Protein 5UHJ (pdb70)

Nearest PDB structures (foldseek):
  5uhj-assembly2_B-3  TM=1.009E+00  e=1.362E-25  Streptomyces sp. CB03234
  5uhj-assembly1_A-2  TM=1.004E+00  e=4.861E-25  Streptomyces sp. CB03234
  5umq-assembly1_A  TM=9.939E-01  e=1.169E-23  Streptomyces sp. CB03234
  3itw-assembly1_A-2  TM=7.958E-01  e=1.713E-08  Micromonospora sp. ML1
  2p7m-assembly4_A  TM=6.954E-01  e=2.295E-06  Listeria monocytogenes EGD-e

Sequence (239 aa):
AISHIGTIDVFVNDQDKAIDFYVNTLGFELREDQAFGPRWVEVAPAGSQTRIVLCTKHFPVYEEGKIGRFTDIQLVTEDIKATHEELVRRGVNFTRAPEQPANASFQDPDGNEFLLLQPSAISHIGTIDVFVNDQDKAIDFYVNTLGFELREDQAFGPRWVEVAPAGSQTRIVLCTKHFPVYEEGKIGRFTDIQLVTEDIKATHEELVRRGVNFTRAPEQANASFQDPDGNEFLLLQPS

Organism: Streptomyces sp. (strain CB03234) (NCBI:txid1703937)

Secondary structure (DSSP, 8-state):
------EEEEE-S-HHHHHIIIIIIT--EEEEEE-----EEEEESTT-SSEEEEE-TTSTT--TT-BTSEEEEEEE-S-HHHHHHHHHHTTPEEEEEEE---EEEEE-TT--EEEEE---/------EEEEE-S-HHHHHIIIIIIT--EEEEEE-S---EEEEESTT-SSEEEEE-TTSTT--TT-BTSEEEEEEE-S-HHHHHHHHHHTTPEEEEEEE--EEEEE-TT--EEEEE---

B-factor: mean 30.69, std 15.97, range [7.82, 123.18]

Structure (mmCIF, N/CA/C/O backbone):
data_5UHJ
#
_entry.id   5UHJ
#
_cell.length_a   82.836
_cell.length_b   33.346
_cell.length_c   101.781
_cell.angle_alpha   90.00
_cell.angle_beta   98.49
_cell.angle_gamma   90.00
#
_symmetry.space_group_name_H-M   'C 1 2 1'
#
loop_
_entity.id
_entity.type
_entity.pdbx_description
1 polymer 'Glyoxalase/bleomycin resisance protein/dioxygenase'
2 non-polymer 'FORMIC ACID'
3 water water
#
loop_
_atom_site.group_PDB
_atom_site.id
_atom_site.type_symbol
_atom_site.label_atom_id
_atom_site.label_alt_id
_atom_site.label_comp_id
_atom_site.label_asym_id
_atom_site.label_entity_id
_atom_site.label_seq_id
_atom_site.pdbx_PDB_ins_code
_atom_site.Cartn_x
_atom_site.Cartn_y
_atom_site.Cartn_z
_atom_site.occupancy
_atom_site.B_iso_or_equiv
_atom_site.auth_seq_id
_atom_site.auth_comp_id
_atom_site.auth_asym_id
_atom_site.auth_atom_id
_atom_site.pdbx_PDB_model_num
ATOM 1 N N . ALA A 1 3 ? 9.832 -2.245 -11.229 1.00 47.18 0 ALA A N 1
ATOM 2 C CA . ALA A 1 3 ? 10.357 -3.611 -11.237 1.00 37.84 0 ALA A CA 1
ATOM 3 C C . ALA A 1 3 ? 9.477 -4.488 -12.120 1.00 32.98 0 ALA A C 1
ATOM 4 O O . ALA A 1 3 ? 8.304 -4.162 -12.353 1.00 35.09 0 ALA A O 1
ATOM 14 N N . ILE A 1 5 ? 8.230 -7.587 -11.368 1.00 16.94 2 ILE A N 1
ATOM 15 C CA . ILE A 1 5 ? 7.110 -8.104 -10.579 1.00 15.71 2 ILE A CA 1
ATOM 16 C C . ILE A 1 5 ? 6.714 -7.095 -9.503 1.00 15.39 2 ILE A C 1
ATOM 17 O O . ILE A 1 5 ? 7.552 -6.607 -8.740 1.00 16.64 2 ILE A O 1
ATOM 22 N N . SER A 1 6 ? 5.438 -6.703 -9.559 1.00 14.24 3 SER A N 1
ATOM 23 C CA . SER A 1 6 ? 4.848 -5.631 -8.765 1.00 23.90 3 SER A CA 1
ATOM 24 C C . SER A 1 6 ? 4.577 -6.091 -7.335 1.00 22.84 3 SER A C 1
ATOM 25 O O . SER A 1 6 ? 4.957 -5.429 -6.358 1.00 14.70 3 SER A O 1
ATOM 28 N N . HIS A 1 7 ? 3.917 -7.233 -7.206 1.00 13.81 4 HIS A N 1
ATOM 29 C CA . HIS A 1 7 ? 3.427 -7.673 -5.917 1.00 11.56 4 HIS A CA 1
ATOM 30 C C . HIS A 1 7 ? 2.766 -9.047 -6.092 1.00 12.49 4 HIS A C 1
ATOM 31 O O . HIS A 1 7 ? 2.482 -9.513 -7.212 1.00 10.67 4 HIS A O 1
ATOM 38 N N . ILE A 1 8 ? 2.554 -9.702 -4.946 1.00 12.48 5 ILE A N 1
ATOM 39 C CA . ILE A 1 8 ? 1.727 -10.912 -4.886 1.00 11.49 5 ILE A CA 1
ATOM 40 C C . ILE A 1 8 ? 0.262 -10.518 -5.012 1.00 10.53 5 ILE A C 1
ATOM 41 O O . ILE A 1 8 ? -0.283 -9.755 -4.189 1.00 11.25 5 ILE A O 1
ATOM 46 N N . GLY A 1 9 ? -0.371 -10.988 -6.065 1.00 11.01 6 GLY A N 1
ATOM 47 C CA . GLY A 1 9 ? -1.740 -10.587 -6.234 1.00 11.46 6 GLY A CA 1
ATOM 48 C C . GLY A 1 9 ? -2.682 -11.421 -5.387 1.00 11.00 6 GLY A C 1
ATOM 49 O O . GLY A 1 9 ? -3.539 -10.881 -4.685 1.00 13.29 6 GLY A O 1
ATOM 50 N N . THR A 1 10 ? -2.560 -12.748 -5.449 1.00 9.23 7 THR A N 1
ATOM 51 C CA . THR A 1 10 ? -3.549 -13.573 -4.777 1.00 13.63 7 THR A CA 1
ATOM 52 C C . THR A 1 10 ? -2.866 -14.821 -4.239 1.00 11.51 7 THR A C 1
ATOM 53 O O . THR A 1 10 ? -1.814 -15.244 -4.745 1.00 13.65 7 THR A O 1
ATOM 57 N N . ILE A 1 11 ? -3.514 -15.441 -3.230 1.00 7.82 8 ILE A N 1
ATOM 58 C CA . ILE A 1 11 ? -3.130 -16.788 -2.783 1.00 8.13 8 ILE A CA 1
ATOM 59 C C . ILE A 1 11 ? -4.414 -17.601 -2.684 1.00 9.36 8 ILE A C 1
ATOM 60 O O . ILE A 1 11 ? -5.409 -17.072 -2.206 1.00 10.96 8 ILE A O 1
ATOM 65 N N . ASP A 1 12 ? -4.404 -18.868 -3.155 1.00 9.00 9 ASP A N 1
ATOM 66 C CA . ASP A 1 12 ? -5.596 -19.695 -3.081 1.00 9.73 9 ASP A CA 1
ATOM 67 C C . ASP A 1 12 ? -5.811 -20.285 -1.685 1.00 12.40 9 ASP A C 1
ATOM 68 O O . ASP A 1 12 ? -4.881 -20.780 -1.038 1.00 10.16 9 ASP A O 1
ATOM 73 N N . VAL A 1 13 ? -7.075 -20.329 -1.268 1.00 9.70 10 VAL A N 1
ATOM 74 C CA . VAL A 1 13 ? -7.483 -21.131 -0.116 1.00 9.91 10 VAL A CA 1
ATOM 75 C C . VAL A 1 13 ? -8.676 -21.960 -0.585 1.00 11.81 10 VAL A C 1
ATOM 76 O O . VAL A 1 13 ? -9.586 -21.434 -1.234 1.00 13.57 10 VAL A O 1
ATOM 80 N N . PHE A 1 14 ? -8.660 -23.257 -0.285 1.00 11.82 11 PHE A N 1
ATOM 81 C CA . PHE A 1 14 ? -9.665 -24.171 -0.816 1.00 13.31 11 PHE A CA 1
ATOM 82 C C . PHE A 1 14 ? -10.731 -24.469 0.228 1.00 14.69 11 PHE A C 1
ATOM 83 O O . PHE A 1 14 ? -10.404 -24.797 1.363 1.00 14.65 11 PHE A O 1
ATOM 91 N N . VAL A 1 15 ? -12.000 -24.382 -0.169 1.00 14.89 12 VAL A N 1
ATOM 92 C CA . VAL A 1 15 ? -13.097 -24.498 0.794 1.00 15.54 12 VAL A CA 1
ATOM 93 C C . VAL A 1 15 ? -14.128 -25.477 0.262 1.00 17.42 12 VAL A C 1
ATOM 94 O O . VAL A 1 15 ? -14.202 -25.756 -0.936 1.00 18.71 12 VAL A O 1
ATOM 98 N N . ASN A 1 16 ? -14.988 -25.939 1.174 1.00 18.32 13 ASN A N 1
ATOM 99 C CA . ASN A 1 16 ? -16.001 -26.890 0.745 1.00 20.31 13 ASN A CA 1
ATOM 100 C C . ASN A 1 16 ? -17.171 -26.190 0.074 1.00 24.34 13 ASN A C 1
ATOM 101 O O . ASN A 1 16 ? -17.839 -26.798 -0.769 1.00 24.91 13 ASN A O 1
ATOM 106 N N . ASP A 1 17 ? -17.456 -24.938 0.439 1.00 20.45 14 ASP A N 1
ATOM 107 C CA . ASP A 1 17 ? -18.579 -24.229 -0.174 1.00 21.54 14 ASP A CA 1
ATOM 108 C C . ASP A 1 17 ? -18.312 -22.736 -0.158 1.00 20.27 14 ASP A C 1
ATOM 109 O O . ASP A 1 17 ? -18.083 -22.186 0.921 1.00 20.00 14 ASP A O 1
ATOM 114 N N . GLN A 1 18 ? -18.429 -22.061 -1.310 1.00 20.55 15 GLN A N 1
ATOM 115 C CA . GLN A 1 18 ? -18.003 -20.650 -1.366 1.00 22.92 15 GLN A CA 1
ATOM 116 C C . GLN A 1 18 ? -18.974 -19.732 -0.618 1.00 23.68 15 GLN A C 1
ATOM 117 O O . GLN A 1 18 ? -18.533 -18.791 0.049 1.00 19.19 15 GLN A O 1
ATOM 123 N N . ASP A 1 19 ? -20.287 -19.986 -0.670 1.00 23.26 16 ASP A N 1
ATOM 124 C CA . ASP A 1 19 ? -21.178 -19.136 0.117 1.00 22.60 16 ASP A CA 1
ATOM 125 C C . ASP A 1 19 ? -20.856 -19.229 1.608 1.00 21.48 16 ASP A C 1
ATOM 126 O O . ASP A 1 19 ? -20.759 -18.199 2.297 1.00 20.83 16 ASP A O 1
ATOM 131 N N . LYS A 1 20 ? -20.736 -20.455 2.137 1.00 21.60 17 LYS A N 1
ATOM 132 C CA . LYS A 1 20 ? -20.395 -20.603 3.557 1.00 20.84 17 LYS A CA 1
ATOM 133 C C . LYS A 1 20 ? -19.080 -19.920 3.867 1.00 20.86 17 LYS A C 1
ATOM 134 O O . LYS A 1 20 ? -18.942 -19.256 4.903 1.00 18.12 17 LYS A O 1
ATOM 140 N N . ALA A 1 21 ? -18.109 -20.070 2.972 1.00 17.71 18 ALA A N 1
ATOM 141 C CA . ALA A 1 21 ? -16.798 -19.465 3.220 1.00 15.83 18 ALA A CA 1
ATOM 142 C C . ALA A 1 21 ? -16.867 -17.944 3.166 1.00 15.42 18 ALA A C 1
ATOM 143 O O . ALA A 1 21 ? -16.245 -17.251 3.994 1.00 14.35 18 ALA A O 1
ATOM 145 N N . ILE A 1 22 ? -17.600 -17.391 2.192 1.00 16.43 19 ILE A N 1
ATOM 146 C CA . ILE A 1 22 ? -17.756 -15.938 2.161 1.00 17.04 19 ILE A CA 1
ATOM 147 C C . ILE A 1 22 ? -18.301 -15.435 3.495 1.00 16.67 19 ILE A C 1
ATOM 148 O O . ILE A 1 22 ? -17.820 -14.445 4.055 1.00 16.34 19 ILE A O 1
ATOM 153 N N . ASP A 1 23 ? -19.322 -16.118 4.023 1.00 18.00 20 ASP A N 1
ATOM 154 C CA . ASP A 1 23 ? -19.921 -15.699 5.289 1.00 18.58 20 ASP A CA 1
ATOM 155 C C . ASP A 1 23 ? -18.865 -15.702 6.393 1.00 20.13 20 ASP A C 1
ATOM 156 O O . ASP A 1 23 ? -18.804 -14.781 7.218 1.00 20.80 20 ASP A O 1
ATOM 161 N N . PHE A 1 24 ? -18.035 -16.736 6.433 1.00 16.12 21 PHE A N 1
ATOM 162 C CA . PHE A 1 24 ? -16.996 -16.777 7.469 1.00 16.22 21 PHE A CA 1
ATOM 163 C C . PHE A 1 24 ? -15.960 -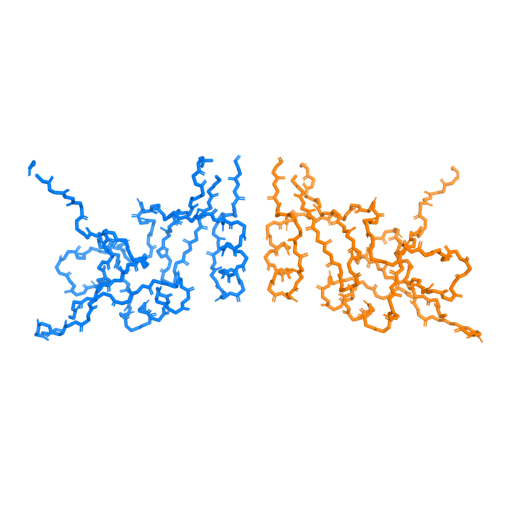15.665 7.275 1.00 17.93 21 PHE A C 1
ATOM 164 O O . PHE A 1 24 ? -15.650 -14.915 8.214 1.00 14.43 21 PHE A O 1
ATOM 172 N N . TYR A 1 25 ? -15.362 -15.581 6.082 1.00 14.41 22 TYR A N 1
ATOM 173 C CA . TYR A 1 25 ? -14.261 -14.631 5.921 1.00 14.15 22 TYR A CA 1
ATOM 174 C C . TYR A 1 25 ? -14.749 -13.185 6.026 1.00 15.51 22 TYR A C 1
ATOM 175 O O . TYR A 1 25 ? -14.051 -12.325 6.578 1.00 14.86 22 TYR A O 1
ATOM 184 N N . VAL A 1 26 ? -15.919 -12.881 5.474 1.00 13.35 23 VAL A N 1
ATOM 185 C CA . VAL A 1 26 ? -16.398 -11.497 5.523 1.00 15.21 23 VAL A CA 1
ATOM 186 C C . VAL A 1 26 ? -17.005 -11.203 6.874 1.00 18.05 23 VAL A C 1
ATOM 187 O O . VAL A 1 26 ? -16.635 -10.225 7.541 1.00 16.64 23 VAL A O 1
ATOM 191 N N . ASN A 1 27 ? -17.963 -12.051 7.302 1.00 15.80 24 ASN A N 1
ATOM 192 C CA . ASN A 1 27 ? -18.799 -11.666 8.430 1.00 20.02 24 ASN A CA 1
ATOM 193 C C . ASN A 1 27 ? -18.231 -12.113 9.773 1.00 24.45 24 ASN A C 1
ATOM 194 O O . ASN A 1 27 ? -18.558 -11.493 10.780 1.00 30.63 24 ASN A O 1
ATOM 199 N N . THR A 1 28 ? -17.409 -13.170 9.813 1.00 17.81 25 THR A N 1
ATOM 200 C CA . THR A 1 28 ? -16.745 -13.568 11.048 1.00 18.77 25 THR A CA 1
ATOM 201 C C . THR A 1 28 ? -15.350 -12.951 11.148 1.00 20.66 25 THR A C 1
ATOM 202 O O . THR A 1 28 ? -15.042 -12.318 12.159 1.00 19.30 25 THR A O 1
ATOM 206 N N . LEU A 1 29 ? -14.519 -13.048 10.100 1.00 15.03 26 LEU A N 1
ATOM 207 C CA . LEU A 1 29 ? -13.167 -12.447 10.200 1.00 14.62 26 LEU A CA 1
ATOM 208 C C . LEU A 1 29 ? -13.118 -10.958 9.828 1.00 15.42 26 LEU A C 1
ATOM 209 O O . LEU A 1 29 ? -12.052 -10.333 9.973 1.00 16.59 26 LEU A O 1
ATOM 214 N N . GLY A 1 30 ? -14.178 -10.403 9.237 1.00 15.98 27 GLY A N 1
ATOM 215 C CA . GLY A 1 30 ? -14.181 -8.990 8.927 1.00 17.56 27 GLY A CA 1
ATOM 216 C C . GLY A 1 30 ? -13.459 -8.611 7.662 1.00 16.15 27 GLY A C 1
ATOM 217 O O . GLY A 1 30 ? -13.171 -7.427 7.458 1.00 17.68 27 GLY A O 1
ATOM 218 N N . PHE A 1 31 ? -13.200 -9.569 6.791 1.00 14.74 28 PHE A N 1
ATOM 219 C CA . PHE A 1 31 ? -12.593 -9.284 5.490 1.00 13.21 28 PHE A CA 1
ATOM 220 C C . PHE A 1 31 ? -13.611 -8.591 4.596 1.00 17.09 28 PHE A C 1
ATOM 221 O O . PHE A 1 31 ? -14.815 -8.583 4.883 1.00 17.65 28 PHE A O 1
ATOM 229 N N . GLU A 1 32 ? -13.125 -8.001 3.506 1.00 20.00 29 GLU A N 1
ATOM 230 C CA . GLU A 1 32 ? -14.008 -7.466 2.474 1.00 18.20 29 GLU A CA 1
ATOM 231 C C . GLU A 1 32 ? -14.236 -8.500 1.393 1.00 16.32 29 GLU A C 1
ATOM 232 O O . GLU A 1 32 ? -13.336 -9.232 1.039 1.00 14.98 29 GLU A O 1
ATOM 238 N N . LEU A 1 33 ? -15.413 -8.459 0.766 1.00 18.11 30 LEU A N 1
ATOM 239 C CA . LEU A 1 33 ? -15.627 -9.222 -0.453 1.00 15.78 30 LEU A CA 1
ATOM 240 C C . LEU A 1 33 ? -15.079 -8.408 -1.624 1.00 19.27 30 LEU A C 1
ATOM 241 O O . LEU A 1 33 ? -15.645 -7.371 -1.982 1.00 21.49 30 LEU A O 1
ATOM 246 N N . ARG A 1 34 ? -13.980 -8.863 -2.214 1.00 16.70 31 ARG A N 1
ATOM 247 C CA . ARG A 1 34 ? -13.391 -8.159 -3.347 1.00 17.52 31 ARG A CA 1
ATOM 248 C C . ARG A 1 34 ? -14.042 -8.568 -4.658 1.00 19.20 31 ARG A C 1
ATOM 249 O O . ARG A 1 34 ? -14.275 -7.714 -5.535 1.00 21.43 31 ARG A O 1
ATOM 257 N N . GLU A 1 35 ? -14.321 -9.857 -4.839 1.00 18.79 32 GLU A N 1
ATOM 258 C CA . GLU A 1 35 ? -14.890 -10.271 -6.117 1.00 22.21 32 GLU A CA 1
ATOM 259 C C . GLU A 1 35 ? -15.847 -11.420 -5.878 1.00 22.69 32 GLU A C 1
ATOM 260 O O . GLU A 1 35 ? -15.635 -12.256 -4.998 1.00 19.62 32 GLU A O 1
ATOM 266 N N . ASP A 1 36 ? -16.903 -11.455 -6.686 1.00 25.84 33 ASP A N 1
ATOM 267 C CA . ASP A 1 36 ? -17.769 -12.632 -6.736 1.00 27.92 33 ASP A CA 1
ATOM 268 C C . ASP A 1 36 ? -18.422 -12.599 -8.114 1.00 32.33 33 ASP A C 1
ATOM 269 O O . ASP A 1 36 ? -19.458 -11.965 -8.294 1.00 31.98 33 ASP A O 1
ATOM 274 N N . GLN A 1 37 ? -17.806 -13.270 -9.075 1.00 33.61 34 GLN A N 1
ATOM 275 C CA . GLN A 1 37 ? -18.261 -13.149 -10.455 1.00 41.53 34 GLN A CA 1
ATOM 276 C C . GLN A 1 37 ? -18.351 -14.539 -11.056 1.00 47.14 34 GLN A C 1
ATOM 277 O O . GLN A 1 37 ? -17.432 -15.343 -10.894 1.00 36.96 34 GLN A O 1
ATOM 279 N N . ALA A 1 38 ? -19.468 -14.825 -11.727 1.00 50.70 35 ALA A N 1
ATOM 280 C CA . ALA A 1 38 ? -19.697 -16.106 -12.389 1.00 62.66 35 ALA A CA 1
ATOM 281 C C . ALA A 1 38 ? -19.073 -16.053 -13.779 1.00 73.58 35 ALA A C 1
ATOM 282 O O . ALA A 1 38 ? -19.555 -15.323 -14.652 1.00 73.72 35 ALA A O 1
ATOM 284 N N . PHE A 1 39 ? -18.010 -16.828 -13.984 1.00 79.02 36 PHE A N 1
ATOM 285 C CA . PHE A 1 39 ? -17.321 -16.909 -15.268 1.00 86.97 36 PHE A CA 1
ATOM 286 C C . PHE A 1 39 ? -17.596 -18.268 -15.912 1.00 90.22 36 PHE A C 1
ATOM 287 O O . PHE A 1 39 ? -16.697 -19.094 -16.091 1.00 94.64 36 PHE A O 1
ATOM 289 N N . GLY A 1 40 ? -18.863 -18.490 -16.273 1.00 87.70 37 GLY A N 1
ATOM 290 C CA . GLY A 1 40 ? -19.302 -19.759 -16.806 1.00 88.24 37 GLY A CA 1
ATOM 291 C C . GLY A 1 40 ? -19.806 -20.715 -15.737 1.00 83.96 37 GLY A C 1
ATOM 292 O O . GLY A 1 40 ? -20.627 -20.359 -14.881 1.00 79.18 37 GLY A O 1
ATOM 293 N N . PRO A 1 41 ? -19.327 -21.966 -15.779 1.00 85.32 38 PRO A N 1
ATOM 294 C CA . PRO A 1 41 ? -19.711 -22.946 -14.748 1.00 82.51 38 PRO A CA 1
ATOM 295 C C . PRO A 1 41 ? -19.105 -22.659 -13.391 1.00 81.22 38 PRO A C 1
ATOM 296 O O . PRO A 1 41 ? -19.538 -23.247 -12.390 1.00 79.05 38 PRO A O 1
ATOM 306 N N . ARG A 1 43 ? -17.111 -19.931 -10.388 1.00 49.35 40 ARG A N 1
ATOM 307 C CA . ARG A 1 43 ? -17.384 -18.703 -9.671 1.00 42.46 40 ARG A CA 1
ATOM 308 C C . ARG A 1 43 ? -16.066 -18.215 -9.113 1.00 38.91 40 ARG A C 1
ATOM 309 O O . ARG A 1 43 ? -15.386 -18.960 -8.393 1.00 32.71 40 ARG A O 1
ATOM 317 N N . TRP A 1 44 ? -15.675 -17.003 -9.484 1.00 23.16 41 TRP A N 1
ATOM 318 C CA . TRP A 1 44 ? -14.414 -16.457 -9.002 1.00 26.50 41 TRP A CA 1
ATOM 319 C C . TRP A 1 44 ? -14.740 -15.609 -7.783 1.00 25.43 41 TRP A C 1
ATOM 320 O O . TRP A 1 44 ? -15.587 -14.685 -7.874 1.00 22.41 41 TRP A O 1
ATOM 331 N N . VAL A 1 45 ? -14.152 -15.975 -6.630 1.00 19.89 42 VAL A N 1
ATOM 332 C CA . VAL A 1 45 ? -14.499 -15.370 -5.350 1.00 16.42 42 VAL A CA 1
ATOM 333 C C . VAL A 1 45 ? -13.198 -14.941 -4.700 1.00 14.95 42 VAL A C 1
ATOM 334 O O . VAL A 1 45 ? -12.295 -15.767 -4.540 1.00 15.82 42 VAL A O 1
ATOM 338 N N . GLU A 1 46 ? -13.093 -13.647 -4.354 1.00 14.65 43 GLU A N 1
ATOM 339 C CA . GLU A 1 46 ? -11.910 -13.118 -3.672 1.00 18.66 43 GLU A CA 1
ATOM 340 C C . GLU A 1 46 ? -12.352 -12.391 -2.413 1.00 15.13 43 GLU A C 1
ATOM 341 O O . GLU A 1 46 ? -13.283 -11.578 -2.466 1.00 18.13 43 GLU A O 1
ATOM 347 N N . VAL A 1 47 ? -11.598 -12.598 -1.309 1.00 12.36 44 VAL A N 1
ATOM 348 C CA . VAL A 1 47 ? -11.823 -11.879 -0.059 1.00 13.49 44 VAL A CA 1
ATOM 349 C C . VAL A 1 47 ? -10.470 -11.351 0.382 1.00 11.78 44 VAL A C 1
ATOM 350 O O . VAL A 1 47 ? -9.439 -11.951 0.075 1.00 11.24 44 VAL A O 1
ATOM 354 N N . ALA A 1 48 ? -10.472 -10.214 1.102 1.00 12.24 45 ALA A N 1
ATOM 355 C CA . ALA A 1 48 ? -9.170 -9.735 1.576 1.00 12.96 45 ALA A CA 1
ATOM 356 C C . ALA A 1 48 ? -9.396 -8.876 2.817 1.00 15.95 45 ALA A C 1
ATOM 357 O O . ALA A 1 48 ? -10.420 -8.233 2.927 1.00 15.19 45 ALA A O 1
ATOM 359 N N . PRO A 1 49 ? -8.411 -8.760 3.699 1.00 17.94 46 PRO A N 1
ATOM 360 C CA . PRO A 1 49 ? -8.515 -7.764 4.759 1.00 18.53 46 PRO A CA 1
ATOM 361 C C . PRO A 1 49 ? -8.767 -6.387 4.160 1.00 18.04 46 PRO A C 1
ATOM 362 O O . PRO A 1 49 ? -8.312 -6.059 3.052 1.00 15.10 46 PRO A O 1
ATOM 366 N N . ALA A 1 50 ? -9.525 -5.560 4.895 1.00 18.11 47 ALA A N 1
ATOM 367 C CA . ALA A 1 50 ? -9.903 -4.277 4.333 1.00 19.94 47 ALA A CA 1
ATOM 368 C C . ALA A 1 50 ? -8.656 -3.474 4.001 1.00 19.97 47 ALA A C 1
ATOM 369 O O . ALA A 1 50 ? -7.738 -3.388 4.820 1.00 18.92 47 ALA A O 1
ATOM 371 N N . GLY A 1 51 ? -8.609 -2.911 2.783 1.00 19.17 48 GLY A N 1
ATOM 372 C CA . GLY A 1 51 ? -7.531 -2.063 2.370 1.00 19.66 48 GLY A CA 1
ATOM 373 C C . GLY A 1 51 ? -6.248 -2.782 2.007 1.00 20.60 48 GLY A C 1
ATOM 374 O O . GLY A 1 51 ? -5.279 -2.102 1.659 1.00 26.10 48 GLY A O 1
ATOM 375 N N . SER A 1 52 ? -6.198 -4.124 2.068 1.00 16.34 49 SER A N 1
ATOM 376 C CA . SER A 1 52 ? -4.925 -4.811 1.891 1.00 21.89 49 SER A CA 1
ATOM 377 C C . SER A 1 52 ? -4.687 -5.144 0.413 1.00 20.51 49 SER A C 1
ATOM 378 O O . SER A 1 52 ? -5.604 -5.135 -0.420 1.00 16.69 49 SER A O 1
ATOM 381 N N . GLN A 1 53 ? -3.420 -5.366 0.072 1.00 14.66 50 GLN A N 1
ATOM 382 C CA . GLN A 1 53 ? -3.037 -5.520 -1.336 1.00 14.69 50 GLN A CA 1
ATOM 383 C C . GLN A 1 53 ? -3.318 -6.929 -1.878 1.00 13.90 50 GLN A C 1
ATOM 384 O O . GLN A 1 53 ? -4.054 -7.121 -2.861 1.00 13.68 50 GLN A O 1
ATOM 390 N N . THR A 1 54 ? -2.793 -7.923 -1.195 1.00 12.81 51 THR A N 1
ATOM 391 C CA . THR A 1 54 ? -2.953 -9.297 -1.653 1.00 12.15 51 THR A CA 1
ATOM 392 C C . THR A 1 54 ? -4.324 -9.815 -1.214 1.00 16.48 51 THR A C 1
ATOM 393 O O . THR A 1 54 ? -4.792 -9.539 -0.098 1.00 13.96 51 THR A O 1
ATOM 397 N N . ARG A 1 55 ? -4.955 -10.605 -2.080 1.00 11.54 52 ARG A N 1
ATOM 398 C CA . ARG A 1 55 ? -6.275 -11.140 -1.788 1.00 11.31 52 ARG A CA 1
ATOM 399 C C . ARG A 1 55 ? -6.218 -12.656 -1.712 1.00 11.74 52 ARG A C 1
ATOM 400 O O . ARG A 1 55 ? -5.324 -13.282 -2.278 1.00 12.46 52 ARG A O 1
ATOM 408 N N . ILE A 1 56 ? -7.198 -13.240 -1.044 1.00 10.80 53 ILE A N 1
ATOM 409 C CA . ILE A 1 56 ? -7.398 -14.690 -1.005 1.00 10.87 53 ILE A CA 1
ATOM 410 C C . ILE A 1 56 ? -8.472 -15.043 -2.029 1.00 11.44 53 ILE A C 1
ATOM 411 O O . ILE A 1 56 ? -9.557 -14.469 -1.985 1.00 12.44 53 ILE A O 1
ATOM 416 N N . VAL A 1 57 ? -8.170 -16.004 -2.900 1.00 12.03 54 VAL A N 1
ATOM 417 C CA . VAL A 1 57 ? -9.149 -16.604 -3.813 1.00 12.94 54 VAL A CA 1
ATOM 418 C C . VAL A 1 57 ? -9.757 -17.821 -3.106 1.00 15.31 54 VAL A C 1
ATOM 419 O O . VAL A 1 57 ? -9.034 -18.766 -2.767 1.00 13.40 54 VAL A O 1
ATOM 423 N N . LEU A 1 58 ? -11.105 -17.850 -2.954 1.00 13.54 55 LEU A N 1
ATOM 424 C CA . LEU A 1 58 ? -11.773 -18.975 -2.296 1.00 14.03 55 LEU A CA 1
ATOM 425 C C . LEU A 1 58 ? -12.111 -19.971 -3.386 1.00 17.10 55 LEU A C 1
ATOM 426 O O . LEU A 1 58 ? -13.054 -19.767 -4.151 1.00 16.91 55 LEU A O 1
ATOM 431 N N . CYS A 1 59 ? -11.326 -21.032 -3.470 1.00 17.14 56 CYS A N 1
ATOM 432 C CA . CYS A 1 59 ? -11.402 -22.030 -4.535 1.00 17.88 56 CYS A CA 1
ATOM 433 C C . CYS A 1 59 ? -12.114 -23.268 -4.040 1.00 19.08 56 CYS A C 1
ATOM 434 O O . CYS A 1 59 ? -12.149 -23.519 -2.847 1.00 18.53 56 CYS A O 1
ATOM 437 N N . THR A 1 60 ? -12.584 -24.110 -4.979 1.00 21.06 57 THR A N 1
ATOM 438 C CA . THR A 1 60 ? -13.322 -25.340 -4.640 1.00 24.98 57 THR A CA 1
ATOM 439 C C . THR A 1 60 ? -12.596 -26.550 -5.217 1.00 24.78 57 THR A C 1
ATOM 440 O O . THR A 1 60 ? -11.561 -26.421 -5.878 1.00 25.53 57 THR A O 1
ATOM 444 N N . LYS A 1 61 ? -13.162 -27.736 -4.954 1.00 26.69 58 LYS A N 1
ATOM 445 C CA . LYS A 1 61 ? -12.650 -28.987 -5.500 1.00 29.33 58 LYS A CA 1
ATOM 446 C C . LYS A 1 61 ? -12.761 -29.057 -7.018 1.00 31.27 58 LYS A C 1
ATOM 447 O O . LYS A 1 61 ? -12.131 -29.935 -7.622 1.00 33.46 58 LYS A O 1
ATOM 453 N N . HIS A 1 62 ? -13.522 -28.151 -7.646 1.00 30.45 59 HIS A N 1
ATOM 454 C CA . HIS A 1 62 ? -13.696 -28.148 -9.100 1.00 32.39 59 HIS A CA 1
ATOM 455 C C . HIS A 1 62 ? -12.768 -27.184 -9.832 1.00 35.76 59 HIS A C 1
ATOM 456 O O . HIS A 1 62 ? -12.831 -27.109 -11.060 1.00 40.87 59 HIS A O 1
ATOM 463 N N . PHE A 1 63 ? -11.938 -26.436 -9.119 1.00 30.97 60 PHE A N 1
ATOM 464 C CA . PHE A 1 63 ? -10.883 -25.668 -9.776 1.00 28.16 60 PHE A CA 1
ATOM 465 C C . PHE A 1 63 ? -9.778 -26.611 -10.255 1.00 37.15 60 PHE A C 1
ATOM 466 O O . PHE A 1 63 ? -9.442 -27.580 -9.562 1.00 30.97 60 PHE A O 1
ATOM 474 N N . PRO A 1 64 ? -9.192 -26.361 -11.439 1.00 39.84 61 PRO A N 1
ATOM 475 C CA . PRO A 1 64 ? -8.096 -27.232 -11.906 1.00 41.18 61 PRO A CA 1
ATOM 476 C C . PRO A 1 64 ? -6.896 -27.270 -10.963 1.00 35.26 61 PRO A C 1
ATOM 477 O O . PRO A 1 64 ? -6.166 -28.268 -10.943 1.00 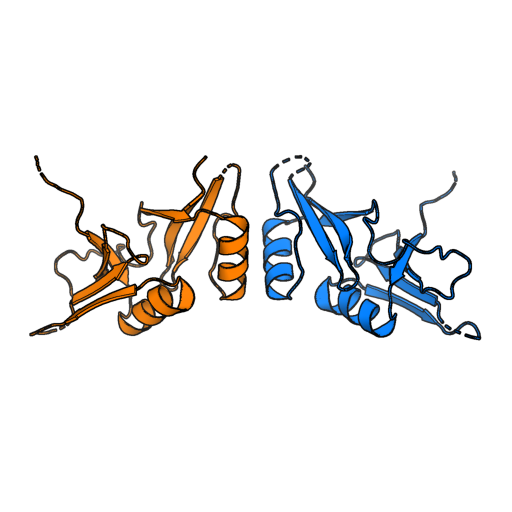43.03 61 PRO A O 1
ATOM 481 N N . VAL A 1 65 ? -6.669 -26.216 -10.175 1.00 31.67 62 VAL A N 1
ATOM 482 C CA . VAL A 1 65 ? -5.532 -26.183 -9.251 1.00 3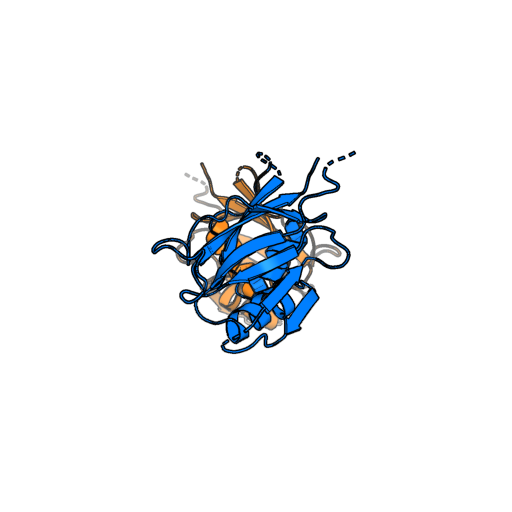2.61 62 VAL A CA 1
ATOM 483 C C . VAL A 1 65 ? -5.780 -26.955 -7.963 1.00 35.79 62 VAL A C 1
ATOM 484 O O . VAL A 1 65 ? -4.914 -26.979 -7.077 1.00 28.81 62 VAL A O 1
ATOM 488 N N . TYR A 1 66 ? -6.943 -27.583 -7.824 1.00 33.11 63 TYR A N 1
ATOM 489 C CA . TYR A 1 66 ? -7.226 -28.385 -6.641 1.00 35.34 63 TYR A CA 1
ATOM 490 C C . TYR A 1 66 ? -6.449 -29.705 -6.691 1.00 32.88 63 TYR A C 1
ATOM 491 O O . TYR A 1 66 ? -6.265 -30.288 -7.759 1.00 32.73 63 TYR A O 1
ATOM 500 N N . GLU A 1 67 ? -5.999 -30.167 -5.520 1.00 31.86 64 GLU A N 1
ATOM 501 C CA . GLU A 1 67 ? -5.564 -31.553 -5.327 1.00 39.71 64 GLU A CA 1
ATOM 502 C C . GLU A 1 67 ? -6.174 -32.012 -4.009 1.00 35.87 64 GLU A C 1
ATOM 503 O O . GLU A 1 67 ? -6.418 -31.186 -3.129 1.00 27.86 64 GLU A O 1
ATOM 506 N N . GLU A 1 68 ? -6.428 -33.311 -3.863 1.00 34.30 65 GLU A N 1
ATOM 507 C CA . GLU A 1 68 ? -6.935 -33.783 -2.578 1.00 32.88 65 GLU A CA 1
ATOM 508 C C . GLU A 1 68 ? -5.954 -33.414 -1.476 1.00 30.59 65 GLU A C 1
ATOM 509 O O . GLU A 1 68 ? -4.735 -33.538 -1.636 1.00 38.42 65 GLU A O 1
ATOM 515 N N . GLY A 1 69 ? -6.490 -32.992 -0.344 1.00 28.73 66 GLY A N 1
ATOM 516 C CA . GLY A 1 69 ? -5.678 -32.549 0.767 1.00 27.10 66 GLY A CA 1
ATOM 517 C C . GLY A 1 69 ? -5.610 -31.045 0.866 1.00 26.57 66 GLY A C 1
ATOM 518 O O . GLY A 1 69 ? -5.193 -30.518 1.912 1.00 27.26 66 GLY A O 1
ATOM 519 N N . LYS A 1 70 ? -6.034 -30.341 -0.187 1.00 26.37 67 LYS A N 1
ATOM 520 C CA . LYS A 1 70 ? -5.890 -28.878 -0.168 1.00 22.43 67 LYS A CA 1
ATOM 521 C C . LYS A 1 70 ? -6.988 -28.191 0.627 1.00 23.27 67 LYS A C 1
ATOM 522 O O . LYS A 1 70 ? -6.804 -27.030 1.030 1.00 19.48 67 LYS A O 1
ATOM 528 N N . ILE A 1 71 ? -8.133 -28.856 0.874 1.00 22.25 68 ILE A N 1
ATOM 529 C CA . ILE A 1 71 ? -9.139 -28.280 1.771 1.00 21.08 68 ILE A CA 1
ATOM 530 C C . ILE A 1 71 ? -8.847 -28.710 3.203 1.00 20.04 68 ILE A C 1
ATOM 531 O O . ILE A 1 71 ? -8.733 -29.912 3.491 1.00 23.38 68 ILE A O 1
ATOM 536 N N . GLY A 1 72 ? -8.811 -27.749 4.114 1.00 17.20 69 GLY A N 1
ATOM 537 C CA . GLY A 1 72 ? -8.687 -28.083 5.506 1.00 20.65 69 GLY A CA 1
ATOM 538 C C . GLY A 1 72 ? -7.274 -28.375 5.926 1.00 22.59 69 GLY A C 1
ATOM 539 O O . GLY A 1 72 ? -7.053 -29.285 6.728 1.00 29.28 69 GLY A O 1
ATOM 540 N N . ARG A 1 73 ? -6.299 -27.624 5.406 1.00 20.06 70 ARG A N 1
ATOM 541 C CA . ARG A 1 73 ? -4.891 -27.857 5.723 1.00 18.24 70 ARG A CA 1
ATOM 542 C C . ARG A 1 73 ? -4.281 -26.604 6.339 1.00 15.59 70 ARG A C 1
ATOM 543 O O . ARG A 1 73 ? -4.899 -25.556 6.340 1.00 16.06 70 ARG A O 1
ATOM 551 N N . PHE A 1 74 ? -3.042 -26.698 6.845 1.00 19.47 71 PHE A N 1
ATOM 552 C CA . PHE A 1 74 ? -2.355 -25.452 7.197 1.00 19.79 71 PHE A CA 1
ATOM 553 C C . PHE A 1 74 ? -2.046 -24.670 5.919 1.00 14.68 71 PHE A C 1
ATOM 554 O O . PHE A 1 74 ? -1.484 -25.233 4.958 1.00 19.26 71 PHE A O 1
ATOM 562 N N . THR A 1 75 ? -2.435 -23.376 5.901 1.00 14.02 72 THR A N 1
ATOM 563 C CA . THR A 1 75 ? -2.371 -22.579 4.680 1.00 18.17 72 THR A CA 1
ATOM 564 C C . THR A 1 75 ? -1.006 -21.964 4.441 1.00 18.38 72 THR A C 1
ATOM 565 O O . THR A 1 75 ? -0.808 -21.385 3.367 1.00 13.96 72 THR A O 1
ATOM 569 N N . ASP A 1 76 ? -0.107 -21.996 5.425 1.00 14.13 73 ASP A N 1
ATOM 570 C CA . ASP A 1 76 ? 1.163 -21.289 5.341 1.00 15.13 73 ASP A CA 1
ATOM 571 C C . ASP A 1 76 ? 1.002 -19.773 5.213 1.00 14.15 73 ASP A C 1
ATOM 572 O O . ASP A 1 76 ? 1.953 -19.109 4.784 1.00 15.20 73 ASP A O 1
ATOM 577 N N . ILE A 1 77 ? -0.190 -19.235 5.549 1.00 12.52 74 ILE A N 1
ATOM 578 C CA . ILE A 1 77 ? -0.497 -17.790 5.512 1.00 11.83 74 ILE A CA 1
ATOM 579 C C . ILE A 1 77 ? -0.461 -17.245 6.924 1.00 14.34 74 ILE A C 1
ATOM 580 O O . ILE A 1 77 ? -1.071 -17.841 7.836 1.00 14.79 74 ILE A O 1
ATOM 585 N N . GLN A 1 78 ? 0.212 -16.091 7.106 1.00 12.29 75 GLN A N 1
ATOM 586 C CA . GLN A 1 78 ? 0.242 -15.383 8.375 1.00 12.44 75 GLN A CA 1
ATOM 587 C C . GLN A 1 78 ? -0.541 -14.075 8.221 1.00 11.81 75 GLN A C 1
ATOM 588 O O . GLN A 1 78 ? -0.201 -13.265 7.358 1.00 16.67 75 GLN A O 1
ATOM 594 N N . LEU A 1 79 ? -1.615 -13.920 9.004 1.00 10.90 76 LEU A N 1
ATOM 595 C CA . LEU A 1 79 ? -2.451 -12.719 8.985 1.00 12.86 76 LEU A CA 1
ATOM 596 C C . LEU A 1 79 ? -1.971 -11.785 10.079 1.00 14.12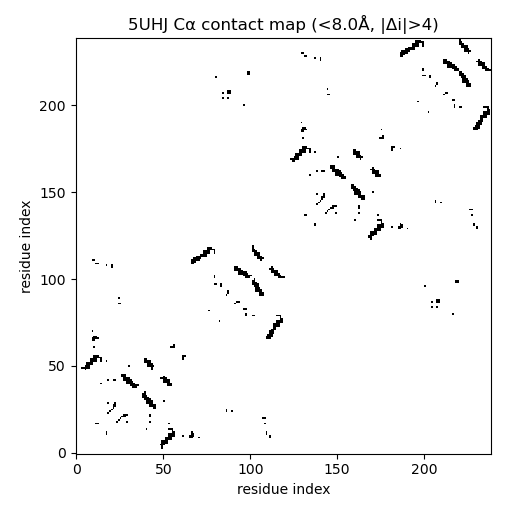 76 LEU A C 1
ATOM 597 O O . LEU A 1 79 ? -1.553 -12.253 11.140 1.00 16.88 76 LEU A O 1
ATOM 602 N N . VAL A 1 80 ? -2.014 -10.460 9.828 1.00 12.46 77 VAL A N 1
ATOM 603 C CA . VAL A 1 80 ? -1.480 -9.475 10.764 1.00 13.93 77 VAL A CA 1
ATOM 604 C C . VAL A 1 80 ? -2.638 -8.750 11.429 1.00 17.85 77 VAL A C 1
ATOM 605 O O . VAL A 1 80 ? -3.612 -8.371 10.761 1.00 15.95 77 VAL A O 1
ATOM 609 N N . THR A 1 81 ? -2.516 -8.533 12.737 1.00 14.63 78 THR A N 1
ATOM 610 C CA . THR A 1 81 ? -3.442 -7.719 13.505 1.00 15.14 78 THR A CA 1
ATOM 611 C C . THR A 1 81 ? -2.629 -6.779 14.399 1.00 25.99 78 THR A C 1
ATOM 612 O O . THR A 1 81 ? -1.623 -7.198 14.990 1.00 21.40 78 THR A O 1
ATOM 616 N N . GLU A 1 82 ? -3.069 -5.514 14.518 1.00 18.62 79 GLU A N 1
ATOM 617 C CA . GLU A 1 82 ? -2.438 -4.618 15.495 1.00 21.04 79 GLU A CA 1
ATOM 618 C C . GLU A 1 82 ? -2.768 -4.928 16.958 1.00 25.47 79 GLU A C 1
ATOM 619 O O . GLU A 1 82 ? -2.090 -4.390 17.839 1.00 28.38 79 GLU A O 1
ATOM 625 N N . ASP A 1 83 ? -3.767 -5.773 17.260 1.00 22.78 80 ASP A N 1
ATOM 626 C CA . ASP A 1 83 ? -4.159 -6.000 18.661 1.00 22.14 80 ASP A CA 1
ATOM 627 C C . ASP A 1 83 ? -4.633 -7.454 18.759 1.00 20.81 80 ASP A C 1
ATOM 628 O O . ASP A 1 83 ? -5.815 -7.760 18.559 1.00 21.73 80 ASP A O 1
ATOM 633 N N . ILE A 1 84 ? -3.691 -8.350 19.063 1.00 20.43 81 ILE A N 1
ATOM 634 C CA . ILE A 1 84 ? -4.038 -9.759 19.031 1.00 17.74 81 ILE A CA 1
ATOM 635 C C . ILE A 1 84 ? -4.887 -10.154 20.229 1.00 22.84 81 ILE A C 1
ATOM 636 O O . ILE A 1 84 ? -5.716 -11.068 20.121 1.00 19.43 81 ILE A O 1
ATOM 641 N N . LYS A 1 85 ? -4.725 -9.483 21.373 1.00 23.04 82 LYS A N 1
ATOM 642 C CA . LYS A 1 85 ? -5.639 -9.717 22.490 1.00 25.14 82 LYS A CA 1
ATOM 643 C C . LYS A 1 85 ? -7.092 -9.466 22.088 1.00 23.42 82 LYS A C 1
ATOM 644 O O . LYS A 1 85 ? -7.985 -10.296 22.328 1.00 22.25 82 LYS A O 1
ATOM 650 N N . ALA A 1 86 ? -7.355 -8.296 21.512 1.00 21.43 83 ALA A N 1
ATOM 651 C CA . ALA A 1 86 ? -8.724 -7.925 21.180 1.00 24.08 83 ALA A CA 1
ATOM 652 C C . ALA A 1 86 ? -9.270 -8.790 20.048 1.00 20.79 83 ALA A C 1
ATOM 653 O O . ALA A 1 86 ? -10.416 -9.235 20.103 1.00 19.86 83 ALA A O 1
ATOM 655 N N . THR A 1 87 ? -8.464 -9.032 19.007 1.00 16.95 84 THR A N 1
ATOM 656 C CA . THR A 1 87 ? -8.855 -9.900 17.905 1.00 14.84 84 THR A CA 1
ATOM 657 C C . THR A 1 87 ? -9.144 -11.327 18.382 1.00 18.77 84 THR A C 1
ATOM 658 O O . THR A 1 87 ? -10.165 -11.932 18.020 1.00 17.00 84 THR A O 1
ATOM 662 N N . HIS A 1 88 ? -8.231 -11.911 19.147 1.00 15.07 85 HIS A N 1
ATOM 663 C CA . HIS A 1 88 ? -8.487 -13.250 19.681 1.00 15.93 85 HIS A CA 1
ATOM 664 C C . HIS A 1 88 ? -9.793 -13.299 20.475 1.00 17.71 85 HIS A C 1
ATOM 665 O O . HIS A 1 88 ? -10.604 -14.221 20.275 1.00 19.30 85 HIS A O 1
ATOM 672 N N . GLU A 1 89 ? -10.018 -12.348 21.402 1.00 20.27 86 GLU A N 1
ATOM 673 C CA . GLU A 1 89 ? -11.268 -12.393 22.188 1.00 23.17 86 GLU A CA 1
ATOM 674 C C . GLU A 1 89 ? -12.495 -12.327 21.280 1.00 19.87 86 GLU A C 1
ATOM 675 O O . GLU A 1 89 ? -13.481 -13.076 21.459 1.00 20.02 86 GLU A O 1
ATOM 681 N N . GLU A 1 90 ? -12.480 -11.388 20.339 1.00 19.88 87 GLU A N 1
ATOM 682 C CA . GLU A 1 90 ? -13.667 -11.204 19.518 1.00 20.70 87 GLU A CA 1
ATOM 683 C C . GLU A 1 90 ? -13.882 -12.426 18.627 1.00 17.60 87 GLU A C 1
ATOM 684 O O . GLU A 1 90 ? -15.011 -12.901 18.468 1.00 19.39 87 GLU A O 1
ATOM 690 N N . LEU A 1 91 ? -12.803 -12.976 18.074 1.00 17.79 88 LEU A N 1
ATOM 691 C CA . LEU A 1 91 ? -12.972 -14.152 17.215 1.00 16.41 88 LEU A CA 1
ATOM 692 C C . LEU A 1 91 ? -13.433 -15.352 18.029 1.00 19.80 88 LEU A C 1
ATOM 693 O O . LEU A 1 91 ? -14.274 -16.125 17.564 1.00 17.56 88 LEU A O 1
ATOM 698 N N . VAL A 1 92 ? -12.953 -15.480 19.287 1.00 15.76 89 VAL A N 1
ATOM 699 C CA . VAL A 1 92 ? -13.459 -16.508 20.186 1.00 17.26 89 VAL A CA 1
ATOM 700 C C . VAL A 1 92 ? -14.954 -16.325 20.425 1.00 19.67 89 VAL A C 1
ATOM 701 O O . VAL A 1 92 ? -15.711 -17.297 20.403 1.00 19.65 89 VAL A O 1
ATOM 705 N N . ARG A 1 93 ? -15.390 -15.086 20.729 1.00 20.99 90 ARG A N 1
ATOM 706 C CA . ARG A 1 93 ? -16.827 -14.842 20.930 1.00 24.39 90 ARG A CA 1
ATOM 707 C C . ARG A 1 93 ? -17.640 -15.234 19.699 1.00 21.73 90 ARG A C 1
ATOM 708 O O . ARG A 1 93 ? -18.773 -15.729 19.839 1.00 24.30 90 ARG A O 1
ATOM 716 N N . ARG A 1 94 ? -17.054 -15.103 18.502 1.00 20.71 91 ARG A N 1
ATOM 717 C CA . ARG A 1 94 ? -17.732 -15.377 17.242 1.00 18.56 91 ARG A CA 1
ATOM 718 C C . ARG A 1 94 ? -17.633 -16.838 16.857 1.00 22.02 91 ARG A C 1
ATOM 719 O O . ARG A 1 94 ? -18.119 -17.236 15.788 1.00 23.98 91 ARG A O 1
ATOM 727 N N . GLY A 1 95 ? -17.017 -17.652 17.707 1.00 19.92 92 GLY A N 1
ATOM 728 C CA . GLY A 1 95 ? -17.007 -19.088 17.542 1.00 18.71 92 GLY A CA 1
ATOM 729 C C . GLY A 1 95 ? -15.827 -19.643 16.779 1.00 20.28 92 GLY A C 1
ATOM 730 O O . GLY A 1 95 ? -15.877 -20.828 16.402 1.00 22.89 92 GLY A O 1
ATOM 731 N N . VAL A 1 96 ? -14.779 -18.829 16.539 1.00 17.17 93 VAL A N 1
ATOM 732 C CA . VAL A 1 96 ? -13.582 -19.282 15.816 1.00 14.94 93 VAL A CA 1
ATOM 733 C C . VAL A 1 96 ? -12.740 -20.187 16.690 1.00 17.47 93 VAL A C 1
ATOM 734 O O . VAL A 1 96 ? -12.475 -19.871 17.846 1.00 19.12 93 VAL A O 1
ATOM 738 N N . ASN A 1 97 ? -12.341 -21.346 16.152 1.00 20.53 94 ASN A N 1
ATOM 739 C CA . ASN A 1 97 ? -11.524 -22.279 16.910 1.00 21.23 94 ASN A CA 1
ATOM 740 C C . ASN A 1 97 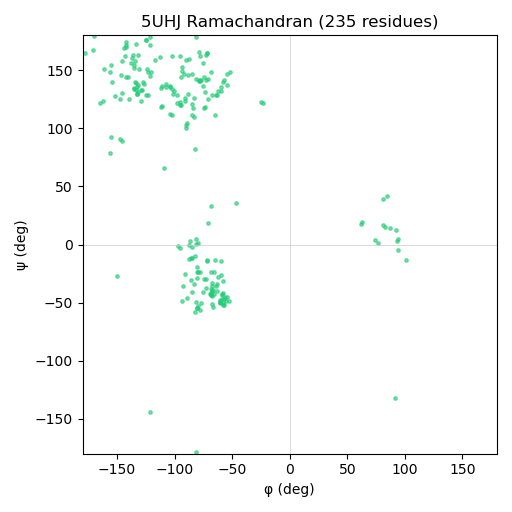? -10.059 -21.894 16.821 1.00 17.42 94 ASN A C 1
ATOM 741 O O . ASN A 1 97 ? -9.480 -21.932 15.741 1.00 13.82 94 ASN A O 1
ATOM 746 N N . PHE A 1 98 ? -9.439 -21.568 17.952 1.00 18.89 95 PHE A N 1
ATOM 747 C CA . PHE A 1 98 ? -7.988 -21.420 17.976 1.00 17.51 95 PHE A CA 1
ATOM 748 C C . PHE A 1 98 ? -7.290 -22.724 18.328 1.00 20.20 95 PHE A C 1
ATOM 749 O O . PHE A 1 98 ? -7.516 -23.302 19.409 1.00 25.50 95 PHE A O 1
ATOM 757 N N . THR A 1 99 ? -6.356 -23.131 17.449 1.00 21.13 96 THR A N 1
ATOM 758 C CA . THR A 1 99 ? -5.479 -24.255 17.734 1.00 23.54 96 THR A CA 1
ATOM 759 C C . THR A 1 99 ? -4.331 -23.860 18.636 1.00 22.65 96 THR A C 1
ATOM 760 O O . THR A 1 99 ? -3.802 -24.714 19.344 1.00 24.74 96 THR A O 1
ATOM 764 N N . ARG A 1 100 ? -3.963 -22.578 18.657 1.00 19.08 97 ARG A N 1
ATOM 765 C CA . ARG A 1 100 ? -2.939 -22.135 19.594 1.00 22.34 97 ARG A CA 1
ATOM 766 C C . ARG A 1 100 ? -3.294 -20.720 20.027 1.00 19.74 97 ARG A C 1
ATOM 767 O O . ARG A 1 100 ? -3.554 -19.881 19.166 1.00 17.76 97 ARG A O 1
ATOM 775 N N . ALA A 1 101 ? -3.299 -20.436 21.336 1.00 21.65 98 ALA A N 1
ATOM 776 C CA . ALA A 1 101 ? -3.716 -19.081 21.763 1.00 23.78 98 ALA A CA 1
ATOM 777 C C . ALA A 1 101 ? -2.560 -18.108 21.559 1.00 23.41 98 ALA A C 1
ATOM 778 O O . ALA A 1 101 ? -1.427 -18.546 21.387 1.00 27.47 98 ALA A O 1
ATOM 780 N N . PRO A 1 102 ? -2.798 -16.780 21.609 1.00 26.84 99 PRO A N 1
ATOM 781 C CA . PRO A 1 102 ? -1.670 -15.853 21.460 1.00 25.75 99 PRO A CA 1
ATOM 782 C C . PRO A 1 102 ? -0.588 -16.162 22.473 1.00 29.30 99 PRO A C 1
ATOM 783 O O . PRO A 1 102 ? -0.854 -16.504 23.632 1.00 31.80 99 PRO A O 1
ATOM 787 N N . GLU A 1 103 ? 0.637 -16.117 22.003 1.00 25.32 100 GLU A N 1
ATOM 788 C CA . GLU A 1 103 ? 1.759 -16.237 22.909 1.00 34.30 100 GLU A CA 1
ATOM 789 C C . GLU A 1 103 ? 2.873 -15.302 22.461 1.00 37.22 100 GLU A C 1
ATOM 790 O O . GLU A 1 103 ? 3.068 -15.098 21.258 1.00 30.15 100 GLU A O 1
ATOM 796 N N . GLN A 1 104 ? 3.593 -14.725 23.439 1.00 38.36 101 GLN A N 1
ATOM 797 C CA . GLN A 1 104 ? 4.730 -13.841 23.167 1.00 43.50 101 GLN A CA 1
ATOM 798 C C . GLN A 1 104 ? 5.932 -14.733 22.912 1.00 54.05 101 GLN A C 1
ATOM 799 O O . GLN A 1 104 ? 6.744 -15.006 23.794 1.00 69.58 101 GLN A O 1
ATOM 806 N N . PRO A 1 106 ? 6.710 -16.639 18.870 1.00 62.33 103 PRO A N 1
ATOM 807 C CA . PRO A 1 106 ? 6.937 -16.236 17.474 1.00 60.15 103 PRO A CA 1
ATOM 808 C C . PRO A 1 106 ? 5.936 -15.182 16.969 1.00 51.69 103 PRO A C 1
ATOM 809 O O . PRO A 1 106 ? 6.103 -13.963 17.140 1.00 46.30 103 PRO A O 1
ATOM 813 N N . ALA A 1 110 ? 3.596 -11.224 19.043 1.00 35.81 107 ALA A N 1
ATOM 814 C CA . ALA A 1 110 ? 2.966 -12.409 19.575 1.00 34.15 107 ALA A CA 1
ATOM 815 C C . ALA A 1 110 ? 2.211 -13.093 18.439 1.00 32.45 107 ALA A C 1
ATOM 816 O O . ALA A 1 110 ? 1.712 -12.403 17.551 1.00 26.13 107 ALA A O 1
ATOM 818 N N . ASN A 1 111 ? 2.087 -14.424 18.449 1.00 22.20 108 ASN A N 1
ATOM 819 C CA . ASN A 1 111 ? 1.321 -15.034 17.383 1.00 25.99 108 ASN A CA 1
ATOM 820 C C . ASN A 1 111 ? 0.418 -16.120 17.949 1.00 23.93 108 ASN A C 1
ATOM 821 O O . ASN A 1 111 ? 0.617 -16.602 19.069 1.00 21.55 108 ASN A O 1
ATOM 826 N N . ALA A 1 112 ? -0.606 -16.462 17.164 1.00 19.87 109 ALA A N 1
ATOM 827 C CA . ALA A 1 112 ? -1.591 -17.491 17.499 1.00 21.05 109 ALA A CA 1
ATOM 828 C C . ALA A 1 112 ? -1.937 -18.246 16.226 1.00 22.71 109 ALA A C 1
ATOM 829 O O . ALA A 1 112 ? -1.472 -17.896 15.140 1.00 15.69 109 ALA A O 1
ATOM 831 N N . SER A 1 113 ? -2.738 -19.305 16.347 1.00 14.78 110 SER A N 1
ATOM 832 C CA . SER A 1 113 ? -3.226 -19.956 15.127 1.00 17.02 110 SER A CA 1
ATOM 833 C C . SER A 1 113 ? -4.682 -20.360 15.310 1.00 16.96 110 SER A C 1
ATOM 834 O O . SER A 1 113 ? -5.097 -20.787 16.410 1.00 17.15 110 SER A O 1
ATOM 837 N N . PHE A 1 114 ? -5.440 -20.242 14.217 1.00 12.51 111 PHE A N 1
ATOM 838 C CA . PHE A 1 114 ? -6.863 -20.576 14.223 1.00 11.66 111 PHE A CA 1
ATOM 839 C C . PHE A 1 114 ? -7.265 -21.201 12.890 1.00 13.97 111 PHE A C 1
ATOM 840 O O . PHE A 1 1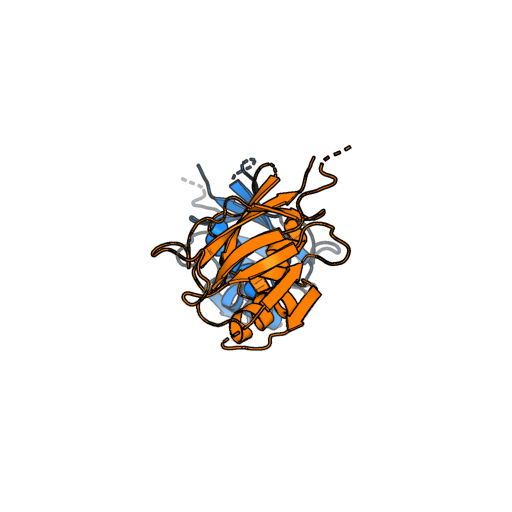14 ? -6.540 -21.153 11.881 1.00 13.42 111 PHE A O 1
ATOM 848 N N . GLN A 1 115 ? -8.467 -21.750 12.871 1.00 13.42 112 GLN A N 1
ATOM 849 C CA . GLN A 1 115 ? -8.973 -22.426 11.697 1.00 14.61 112 GLN A CA 1
ATOM 850 C C . GLN A 1 115 ? -10.290 -21.833 11.235 1.00 14.46 112 GLN A C 1
ATOM 851 O O . GLN A 1 115 ? -11.111 -21.365 12.050 1.00 15.01 112 GLN A O 1
ATOM 857 N N . ASP A 1 116 ? -10.523 -21.927 9.937 1.00 14.28 113 ASP A N 1
ATOM 858 C CA . ASP A 1 116 ? -11.830 -21.643 9.377 1.00 11.61 113 ASP A CA 1
ATOM 859 C C . ASP A 1 116 ? -12.686 -22.901 9.563 1.00 13.45 113 ASP A C 1
ATOM 860 O O . ASP A 1 116 ? -12.242 -23.922 10.165 1.00 14.22 113 ASP A O 1
ATOM 865 N N . PRO A 1 117 ? -13.963 -22.869 9.147 1.00 14.39 114 PRO A N 1
ATOM 866 C CA . PRO A 1 117 ? -14.837 -24.012 9.429 1.00 15.83 114 PRO A CA 1
ATOM 867 C C . PRO A 1 117 ? -14.438 -25.276 8.723 1.00 17.70 114 PRO A C 1
ATOM 868 O O . PRO A 1 117 ? -14.863 -26.354 9.170 1.00 18.57 114 PRO A O 1
ATOM 872 N N . ASP A 1 118 ? -13.715 -25.192 7.610 1.00 16.40 115 ASP A N 1
ATOM 873 C CA . ASP A 1 118 ? -13.257 -26.387 6.919 1.00 18.43 115 ASP A CA 1
ATOM 874 C C . ASP A 1 118 ? -11.928 -26.897 7.447 1.00 19.72 115 ASP A C 1
ATOM 875 O O . ASP A 1 118 ? -11.457 -27.948 6.982 1.00 20.09 115 ASP A O 1
ATOM 880 N N . GLY A 1 119 ? -11.353 -26.227 8.438 1.00 15.47 116 GLY A N 1
ATOM 881 C CA . GLY A 1 119 ? -10.089 -26.655 9.009 1.00 18.27 116 GLY A CA 1
ATOM 882 C C . GLY A 1 119 ? -8.874 -26.002 8.393 1.00 14.79 116 GLY A C 1
ATOM 883 O O . GLY A 1 119 ? -7.732 -26.352 8.775 1.00 15.48 116 GLY A O 1
ATOM 884 N N . ASN A 1 120 ? -9.061 -25.071 7.451 1.00 13.13 117 ASN A N 1
ATOM 885 C CA . ASN A 1 120 ? -7.915 -24.318 6.949 1.00 13.30 117 ASN A CA 1
ATOM 886 C C . ASN A 1 120 ? -7.314 -23.472 8.075 1.00 13.83 117 ASN A C 1
ATOM 887 O O . ASN A 1 120 ? -8.027 -22.725 8.747 1.00 13.53 117 ASN A O 1
ATOM 892 N N . GLU A 1 121 ? -6.010 -23.587 8.279 1.00 13.29 118 GLU A N 1
ATOM 893 C CA . GLU A 1 121 ? -5.405 -23.014 9.477 1.00 13.18 118 GLU A CA 1
ATOM 894 C C . GLU A 1 121 ? -4.513 -21.839 9.085 1.00 15.37 118 GLU A C 1
ATOM 895 O O . GLU A 1 121 ? -3.744 -21.937 8.129 1.00 11.72 118 GLU A O 1
ATOM 901 N N . PHE A 1 122 ? -4.632 -20.734 9.824 1.00 10.43 119 PHE A N 1
ATOM 902 C CA . PHE A 1 122 ? -3.867 -19.508 9.618 1.00 11.61 119 PHE A CA 1
ATOM 903 C C . PHE A 1 122 ? -3.064 -19.172 10.875 1.00 12.22 119 PHE A C 1
ATOM 904 O O . PHE A 1 122 ? -3.506 -19.446 11.992 1.00 12.64 119 PHE A O 1
ATOM 912 N N . LEU A 1 123 ? -1.908 -18.551 10.690 1.00 11.19 120 LEU A N 1
ATOM 913 C CA . LEU A 1 123 ? -1.188 -17.944 11.784 1.00 12.49 120 LEU A CA 1
ATOM 914 C C . LEU A 1 123 ? -1.725 -16.518 11.898 1.00 17.06 120 LEU A C 1
ATOM 915 O O . LEU A 1 123 ? -2.102 -15.891 10.890 1.00 14.17 120 LEU A O 1
ATOM 920 N N . LEU A 1 124 ? -1.780 -16.027 13.124 1.00 16.48 121 LEU A N 1
ATOM 921 C CA . LEU A 1 124 ? -2.230 -14.667 13.391 1.00 12.95 121 LEU A CA 1
ATOM 922 C C . LEU A 1 124 ? -1.119 -14.003 14.176 1.00 16.68 121 LEU A C 1
ATOM 923 O O . LEU A 1 124 ? -0.680 -14.562 15.182 1.00 20.87 121 LEU A O 1
ATOM 928 N N . LEU A 1 125 ? -0.674 -12.808 13.736 1.00 16.29 122 LEU A N 1
ATOM 929 C CA . LEU A 1 125 ? 0.538 -12.198 14.276 1.00 16.27 122 LEU A CA 1
ATOM 930 C C . LEU A 1 125 ? 0.288 -10.735 14.637 1.00 17.02 122 LEU A C 1
ATOM 931 O O . LEU A 1 125 ? -0.241 -9.979 13.803 1.00 18.23 122 LEU A O 1
ATOM 936 N N . GLN A 1 126 ? 0.701 -10.344 15.863 1.00 18.85 123 GLN A N 1
ATOM 937 C CA . GLN A 1 126 ? 0.845 -8.932 16.191 1.00 20.43 123 GLN A CA 1
ATOM 938 C C . GLN A 1 126 ? 2.326 -8.607 16.125 1.00 26.56 123 GLN A C 1
ATOM 939 O O . GLN A 1 126 ? 3.099 -9.095 16.969 1.00 30.31 123 GLN A O 1
ATOM 945 N N . PRO A 1 127 ? 2.766 -7.815 15.161 1.00 29.69 124 PRO A N 1
ATOM 946 C CA . PRO A 1 127 ? 4.210 -7.658 14.941 1.00 33.10 124 PRO A CA 1
ATOM 947 C C . PRO A 1 127 ? 4.862 -6.827 16.031 1.00 35.39 124 PRO A C 1
ATOM 948 O O . PRO A 1 127 ? 4.206 -6.102 16.785 1.00 32.40 124 PRO A O 1
ATOM 952 N N . SER A 1 128 ? 6.189 -6.931 16.094 1.00 39.38 125 SER A N 1
ATOM 953 C CA . SER A 1 128 ? 6.970 -6.040 16.941 1.00 46.84 125 SER A CA 1
ATOM 954 C C . SER A 1 128 ? 6.848 -4.602 16.442 1.00 50.98 125 SER A C 1
ATOM 955 O O . SER A 1 128 ? 6.319 -3.728 17.145 1.00 56.98 125 SER A O 1
ATOM 958 N N . ALA B 1 3 ? -1.090 -29.222 64.198 1.00 55.17 0 ALA B N 1
ATOM 959 C CA . ALA B 1 3 ? -0.792 -27.809 63.974 1.00 46.05 0 ALA B CA 1
ATOM 960 C C . ALA B 1 3 ? -1.883 -26.946 64.599 1.00 40.15 0 ALA B C 1
ATOM 961 O O . ALA B 1 3 ? -3.061 -27.290 64.518 1.00 46.49 0 ALA B O 1
ATOM 971 N N . ILE B 1 5 ? -2.923 -23.925 63.541 1.00 27.16 2 ILE B N 1
ATOM 972 C CA . ILE B 1 5 ? -3.751 -23.343 62.481 1.00 25.44 2 ILE B CA 1
ATOM 973 C C . ILE B 1 5 ? -3.786 -24.338 61.336 1.00 27.65 2 ILE B C 1
ATOM 974 O O . ILE B 1 5 ? -2.735 -24.799 60.861 1.00 26.06 2 ILE B O 1
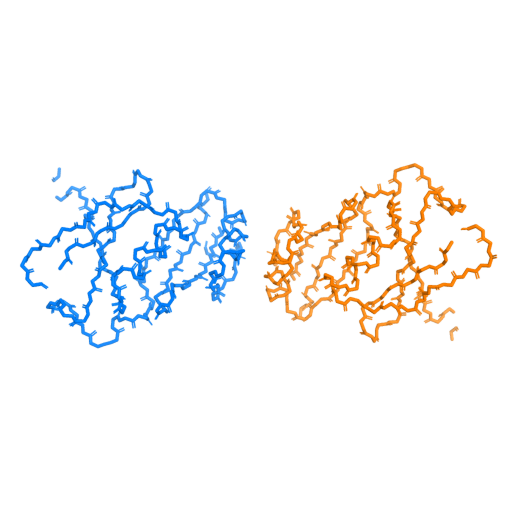ATOM 979 N N . SER B 1 6 ? -4.999 -24.771 60.978 1.00 25.66 3 SER B N 1
ATOM 980 C CA . SER B 1 6 ? -5.043 -25.883 60.041 1.00 34.52 3 SER B CA 1
ATOM 981 C C . SER B 1 6 ? -5.125 -25.413 58.589 1.00 31.26 3 SER B C 1
ATOM 982 O O . SER B 1 6 ? -4.511 -26.040 57.726 1.00 29.25 3 SER B O 1
ATOM 985 N N . HIS B 1 7 ? -5.832 -24.317 58.308 1.00 25.53 4 HIS B N 1
ATOM 986 C CA . HIS B 1 7 ? -5.927 -23.788 56.948 1.00 21.25 4 HIS B CA 1
ATOM 987 C C . HIS B 1 7 ? -6.596 -22.413 56.934 1.00 29.70 4 HIS B C 1
ATOM 988 O O . HIS B 1 7 ? -7.208 -21.972 57.915 1.00 20.76 4 HIS B O 1
ATOM 995 N N . ILE B 1 8 ? -6.480 -21.752 55.773 1.00 25.24 5 ILE B N 1
ATOM 996 C CA . ILE B 1 8 ? -7.259 -20.550 55.481 1.00 22.44 5 ILE B CA 1
ATOM 997 C C . ILE B 1 8 ? -8.696 -20.962 55.195 1.00 24.52 5 ILE B C 1
ATOM 998 O O . ILE B 1 8 ? -8.981 -21.725 54.251 1.00 21.00 5 ILE B O 1
ATOM 1003 N N . GLY B 1 9 ? -9.614 -20.480 56.029 1.00 24.27 6 GLY B N 1
ATOM 1004 C CA . GLY B 1 9 ? -11.006 -20.833 55.836 1.00 22.41 6 GLY B CA 1
ATOM 1005 C C . GLY B 1 9 ? -11.628 -20.012 54.707 1.00 20.48 6 GLY B C 1
ATOM 1006 O O . GLY B 1 9 ? -12.154 -20.582 53.757 1.00 22.83 6 GLY B O 1
ATOM 1007 N N . THR B 1 10 ? -11.576 -18.682 54.794 1.00 18.25 7 THR B N 1
ATOM 1008 C CA . THR B 1 10 ? -12.283 -17.838 53.853 1.00 20.03 7 THR B CA 1
ATOM 1009 C C . THR B 1 10 ? -11.473 -16.600 53.544 1.00 21.09 7 THR B C 1
ATOM 1010 O O . THR B 1 10 ? -10.574 -16.205 54.297 1.00 20.58 7 THR B O 1
ATOM 1014 N N . ILE B 1 11 ? -11.835 -15.964 52.439 1.00 15.75 8 ILE B N 1
ATOM 1015 C CA . ILE B 1 11 ? -11.303 -14.644 52.088 1.00 21.04 8 ILE B CA 1
ATOM 1016 C C . ILE B 1 11 ? -12.487 -13.825 51.636 1.00 19.70 8 ILE B C 1
ATOM 1017 O O . ILE B 1 11 ? -13.305 -14.326 50.859 1.00 19.66 8 ILE B O 1
ATOM 1022 N N . ASP B 1 12 ? -12.600 -12.571 52.113 1.00 19.62 9 ASP B N 1
ATOM 1023 C CA . ASP B 1 12 ? -13.724 -11.736 51.674 1.00 19.46 9 ASP B CA 1
ATOM 1024 C C . ASP B 1 12 ? -13.522 -11.127 50.281 1.00 22.37 9 ASP B C 1
ATOM 1025 O O . ASP B 1 12 ? -12.422 -10.697 49.920 1.00 22.20 9 ASP B O 1
ATOM 1030 N N . VAL B 1 13 ? -14.612 -11.073 49.502 1.00 18.70 10 VAL B N 1
ATOM 1031 C CA . VAL B 1 13 ? -14.718 -10.256 48.286 1.00 18.51 10 VAL B CA 1
ATOM 1032 C C . VAL B 1 13 ? -16.003 -9.430 48.390 1.00 21.74 10 VAL B C 1
ATOM 1033 O O . VAL B 1 13 ? -17.054 -9.954 48.761 1.00 25.77 10 VAL B O 1
ATOM 1037 N N . PHE B 1 14 ? -15.925 -8.129 48.108 1.00 22.69 11 PHE B N 1
ATOM 1038 C CA . PHE B 1 14 ? -17.062 -7.249 48.356 1.00 24.08 11 PHE B CA 1
ATOM 1039 C C . PHE B 1 14 ? -17.767 -6.921 47.048 1.00 32.86 11 PHE B C 1
ATOM 1040 O O . PHE B 1 14 ? -17.109 -6.660 46.043 1.00 27.68 11 PHE B O 1
ATOM 1048 N N . VAL B 1 15 ? -19.102 -6.968 47.061 1.00 27.46 12 VAL B N 1
ATOM 1049 C CA . VAL B 1 15 ? -19.914 -6.934 45.842 1.00 28.66 12 VAL B CA 1
ATOM 1050 C C . VAL B 1 15 ? -21.113 -6.020 46.072 1.00 35.62 12 VAL B C 1
ATOM 1051 O O . VAL B 1 15 ? -21.538 -5.789 47.206 1.00 39.29 12 VAL B O 1
ATOM 1055 N N . ASN B 1 16 ? -21.660 -5.503 44.965 1.00 34.17 13 ASN B N 1
ATOM 1056 C CA . ASN B 1 16 ? -22.787 -4.578 45.013 1.00 41.19 13 ASN B CA 1
ATOM 1057 C C . ASN B 1 16 ? -24.104 -5.274 45.328 1.00 44.15 13 ASN B C 1
ATOM 1058 O O . ASN B 1 16 ? -24.916 -4.730 46.076 1.00 44.83 13 ASN B O 1
ATOM 1063 N N . ASP B 1 17 ? -24.348 -6.453 44.762 1.00 40.42 14 ASP B N 1
ATOM 1064 C CA . ASP B 1 17 ? -25.559 -7.214 45.054 1.00 42.18 14 ASP B CA 1
ATOM 1065 C C . ASP B 1 17 ? -25.202 -8.692 45.174 1.00 40.58 14 ASP B C 1
ATOM 1066 O O . ASP B 1 17 ? -24.608 -9.262 44.255 1.00 36.61 14 ASP B O 1
ATOM 1071 N N . GLN B 1 18 ? -25.562 -9.321 46.297 1.00 39.02 15 GLN B N 1
ATOM 1072 C CA . GLN B 1 18 ? -25.174 -10.718 46.479 1.00 36.73 15 GLN B CA 1
ATOM 1073 C C . GLN B 1 18 ? -25.885 -11.651 45.507 1.00 39.68 15 GLN B C 1
ATOM 1074 O O . GLN B 1 18 ? -25.309 -12.659 45.099 1.00 37.43 15 GLN B O 1
ATOM 1080 N N . ASP B 1 19 ? -27.125 -11.360 45.123 1.00 42.81 16 ASP B N 1
ATOM 1081 C CA . ASP B 1 19 ? -27.784 -12.271 44.189 1.00 45.46 16 ASP B CA 1
ATOM 1082 C C . ASP B 1 19 ? -27.126 -12.222 42.817 1.00 45.47 16 ASP B C 1
ATOM 1083 O O . ASP B 1 19 ? -26.901 -13.268 42.197 1.00 45.52 16 ASP B O 1
ATOM 1088 N N . LYS B 1 20 ? -26.792 -11.021 42.337 1.00 39.80 17 LYS B N 1
ATOM 1089 C CA . LYS B 1 20 ? -26.094 -10.924 41.060 1.00 41.46 17 LYS B CA 1
ATOM 1090 C C . LYS B 1 20 ? -24.729 -11.571 41.145 1.00 36.46 17 LYS B C 1
ATOM 1091 O O . LYS B 1 20 ? -24.265 -12.182 40.169 1.00 34.05 17 LYS B O 1
ATOM 1097 N N . ALA B 1 21 ? -24.078 -11.445 42.303 1.00 34.64 18 ALA B N 1
ATOM 1098 C CA . ALA B 1 21 ? -22.774 -12.055 42.485 1.00 32.77 18 ALA B CA 1
ATOM 1099 C C . ALA B 1 21 ? -22.880 -13.572 42.496 1.00 28.09 18 ALA B C 1
ATOM 1100 O O . ALA B 1 21 ? -22.068 -14.266 41.858 1.00 25.93 18 ALA B O 1
ATOM 1102 N N . ILE B 1 22 ? -23.872 -14.109 43.219 1.00 30.26 19 ILE B N 1
ATOM 1103 C CA . ILE B 1 22 ? -24.056 -15.564 43.223 1.00 38.30 19 ILE B CA 1
ATOM 1104 C C . ILE B 1 22 ? -24.231 -16.077 41.799 1.00 30.44 19 ILE B C 1
ATOM 1105 O O . ILE B 1 22 ? -23.615 -17.074 41.402 1.00 32.64 19 ILE B O 1
ATOM 1110 N N . ASP B 1 23 ? -25.065 -15.400 41.002 1.00 33.64 20 ASP B N 1
ATOM 1111 C CA . ASP B 1 23 ? -25.211 -15.746 39.586 1.00 35.75 20 ASP B CA 1
ATOM 1112 C C . ASP B 1 23 ? -23.859 -15.790 38.866 1.00 37.95 20 ASP B C 1
ATOM 1113 O O . ASP B 1 23 ? -23.557 -16.742 38.138 1.00 35.15 20 ASP B O 1
ATOM 1118 N N . PHE B 1 24 ? -23.034 -14.756 39.035 1.00 28.31 21 PHE B N 1
ATOM 1119 C CA . PHE B 1 24 ? -21.774 -14.719 38.288 1.00 26.24 21 PHE B CA 1
ATOM 1120 C C . PHE B 1 24 ? -20.820 -15.822 38.766 1.00 25.27 21 PHE B C 1
ATOM 1121 O O . PHE B 1 24 ? -20.299 -16.597 37.952 1.00 24.58 21 PHE B O 1
ATOM 1129 N N . TYR B 1 25 ? -20.585 -15.904 40.079 1.00 26.16 22 TYR B N 1
ATOM 1130 C CA . TYR B 1 25 ? -19.559 -16.823 40.573 1.00 25.17 22 TYR B CA 1
ATOM 1131 C C . TYR B 1 25 ? -19.971 -18.274 40.385 1.00 28.54 22 TYR B C 1
ATOM 1132 O O . TYR B 1 25 ? -19.127 -19.119 40.082 1.00 25.66 22 TYR B O 1
ATOM 1141 N N . VAL B 1 26 ? -21.254 -18.582 40.582 1.00 26.30 23 VAL B N 1
ATOM 1142 C CA . VAL B 1 26 ? -21.723 -19.967 40.422 1.00 28.83 23 VAL B CA 1
ATOM 1143 C C . VAL B 1 26 ? -21.958 -20.318 38.955 1.00 33.36 23 VAL B C 1
ATOM 1144 O O . VAL B 1 26 ? -21.440 -21.324 38.452 1.00 33.21 23 VAL B O 1
ATOM 1148 N N . ASN B 1 27 ? -22.778 -19.525 38.246 1.00 34.42 24 ASN B N 1
ATOM 1149 C CA . ASN B 1 27 ? -23.171 -19.900 36.882 1.00 33.46 24 ASN B CA 1
ATOM 1150 C C . ASN B 1 27 ? -22.151 -19.502 35.821 1.00 32.17 24 ASN B C 1
ATOM 1151 O O . ASN B 1 27 ? -22.030 -20.195 34.807 1.00 40.45 24 ASN B O 1
ATOM 1156 N N . THR B 1 28 ? -21.456 -18.377 35.991 1.00 31.76 25 THR B N 1
ATOM 1157 C CA . THR B 1 28 ? -20.460 -17.980 35.001 1.00 28.54 25 THR B CA 1
ATOM 1158 C C . THR B 1 28 ? -19.078 -18.562 35.297 1.00 28.52 25 THR B C 1
ATOM 1159 O O . THR B 1 28 ? -18.452 -19.113 34.394 1.00 25.11 25 THR B O 1
ATOM 1163 N N . LEU B 1 29 ? -18.597 -18.493 36.550 1.00 24.41 26 LEU B N 1
ATOM 1164 C CA . LEU B 1 29 ? -17.275 -19.061 36.852 1.00 21.61 26 LEU B CA 1
ATOM 1165 C C . LEU B 1 29 ? -17.321 -20.541 37.217 1.00 32.55 26 LEU B C 1
ATOM 1166 O O . LEU B 1 29 ? -16.262 -21.175 37.299 1.00 33.12 26 LEU B O 1
ATOM 1171 N N . GLY B 1 30 ? -18.500 -21.102 37.469 1.00 25.89 27 GLY B N 1
ATOM 1172 C CA . GLY B 1 30 ? -18.612 -22.525 37.792 1.00 27.57 27 GLY B CA 1
ATOM 1173 C C . GLY B 1 30 ? -18.347 -22.894 39.227 1.00 29.55 27 GLY B C 1
ATOM 1174 O O . GLY B 1 30 ? -18.160 -24.088 39.516 1.00 33.33 27 GLY B O 1
ATOM 1175 N N . PHE B 1 31 ? -18.344 -21.922 40.148 1.00 27.23 28 PHE B N 1
ATOM 1176 C CA . PHE B 1 31 ? -18.136 -22.192 41.571 1.00 27.02 28 PHE B CA 1
ATOM 1177 C C . PHE B 1 31 ? -19.362 -22.889 42.183 1.00 30.19 28 PHE B C 1
ATOM 1178 O O . PHE B 1 31 ? -20.467 -22.873 41.641 1.00 37.99 28 PHE B O 1
ATOM 1186 N N . GLU B 1 32 ? -19.176 -23.454 43.377 1.00 35.63 29 GLU B N 1
ATOM 1187 C CA . GLU B 1 32 ? -20.315 -23.972 44.121 1.00 37.20 29 GLU B CA 1
ATOM 1188 C C . GLU B 1 32 ? -20.827 -22.913 45.075 1.00 38.34 29 GLU B C 1
ATOM 1189 O O . GLU B 1 32 ? -20.076 -22.055 45.533 1.00 32.74 29 GLU B O 1
ATOM 1195 N N . LEU B 1 33 ? -22.106 -22.989 45.391 1.00 37.47 30 LEU B N 1
ATOM 1196 C CA . LEU B 1 33 ? -22.697 -22.158 46.429 1.00 38.85 30 LEU B CA 1
ATOM 1197 C C . LEU B 1 33 ? -22.550 -22.937 47.720 1.00 45.04 30 LEU B C 1
ATOM 1198 O O . LEU B 1 33 ? -23.261 -23.915 47.945 1.00 46.07 30 LEU B O 1
ATOM 1203 N N . ARG B 1 34 ? -21.608 -22.532 48.569 1.00 38.70 31 ARG B N 1
ATOM 1204 C CA . ARG B 1 34 ? -21.384 -23.273 49.807 1.00 40.01 31 ARG B CA 1
ATOM 1205 C C . ARG B 1 34 ? -22.294 -22.847 50.946 1.00 48.32 31 ARG B C 1
ATOM 1206 O O . ARG B 1 34 ? -22.586 -23.670 51.824 1.00 49.07 31 ARG B O 1
ATOM 1214 N N . GLU B 1 35 ? -22.716 -21.582 50.990 1.00 43.12 32 GLU B N 1
ATOM 1215 C CA . GLU B 1 35 ? -23.483 -21.072 52.123 1.00 45.97 32 GLU B CA 1
ATOM 1216 C C . GLU B 1 35 ? -24.333 -19.902 51.654 1.00 54.29 32 GLU B C 1
ATOM 1217 O O . GLU B 1 35 ? -23.878 -19.076 50.860 1.00 44.41 32 GLU B O 1
ATOM 1223 N N . ASP B 1 36 ? -25.568 -19.839 52.147 1.00 52.24 33 ASP B N 1
ATOM 1224 C CA . ASP B 1 36 ? -26.429 -18.681 51.927 1.00 54.75 33 ASP B CA 1
ATOM 1225 C C . ASP B 1 36 ? -27.470 -18.617 53.038 1.00 57.24 33 ASP B C 1
ATOM 1226 O O . ASP B 1 36 ? -28.626 -18.995 52.841 1.00 63.45 33 ASP B O 1
ATOM 1231 N N . GLN B 1 37 ? -27.069 -18.131 54.202 1.00 59.82 34 GLN B N 1
ATOM 1232 C CA . GLN B 1 37 ? -27.916 -18.137 55.382 1.00 60.51 34 GLN B CA 1
ATOM 1233 C C . GLN B 1 37 ? -27.862 -16.763 56.039 1.00 71.42 34 GLN B C 1
ATOM 1234 O O . GLN B 1 37 ? -27.096 -15.887 55.640 1.00 62.89 34 GLN B O 1
ATOM 1236 N N . ALA B 1 38 ? -28.700 -16.566 57.046 1.00 83.63 35 ALA B N 1
ATOM 1237 C CA . ALA B 1 38 ? -28.769 -15.289 57.749 1.00 90.81 35 ALA B CA 1
ATOM 1238 C C . ALA B 1 38 ? -29.642 -15.488 58.975 1.00 98.69 35 ALA B C 1
ATOM 1239 O O . ALA B 1 38 ? -30.155 -16.584 59.223 1.00 104.68 35 ALA B O 1
ATOM 1241 N N . PHE B 1 39 ? -29.806 -14.412 59.745 1.00 100.03 36 PHE B N 1
ATOM 1242 C CA . PHE B 1 39 ? -30.795 -14.362 60.818 1.00 100.96 36 PHE B CA 1
ATOM 1243 C C . PHE B 1 39 ? -31.277 -12.927 61.001 1.00 102.10 36 PHE B C 1
ATOM 1244 O O . PHE B 1 39 ? -32.406 -12.695 61.443 1.00 107.17 36 PHE B O 1
ATOM 1246 N N . GLY B 1 40 ? -30.426 -11.961 60.651 1.00 99.34 37 GLY B N 1
ATOM 1247 C CA . GLY B 1 40 ? -30.743 -10.559 60.792 1.00 99.86 37 GLY B CA 1
ATOM 1248 C C . GLY B 1 40 ? -30.666 -9.825 59.470 1.00 95.98 37 GLY B C 1
ATOM 1249 O O . GLY B 1 40 ? -31.007 -10.375 58.418 1.00 101.32 37 GLY B O 1
ATOM 1250 N N . PRO B 1 41 ? -30.213 -8.566 59.490 1.00 88.50 38 PRO B N 1
ATOM 1251 C CA . PRO B 1 41 ? -30.128 -7.823 58.219 1.00 86.25 38 PRO B CA 1
ATOM 1252 C C . PRO B 1 41 ? -29.070 -8.378 57.288 1.00 81.62 38 PRO B C 1
ATOM 1253 O O . PRO B 1 41 ? -29.318 -8.502 56.081 1.00 83.45 38 PRO B O 1
ATOM 1262 N N . ARG B 1 43 ? -26.539 -10.867 55.286 1.00 67.54 40 ARG B N 1
ATOM 1263 C CA . ARG B 1 43 ? -26.700 -12.135 54.587 1.00 63.46 40 ARG B CA 1
ATOM 1264 C C . ARG B 1 43 ? -25.325 -12.771 54.428 1.00 53.29 40 ARG B C 1
ATOM 1265 O O . ARG B 1 43 ? -24.413 -12.155 53.871 1.00 49.89 40 ARG B O 1
ATOM 1273 N N . TRP B 1 44 ? -25.170 -13.990 54.924 1.00 39.70 41 TRP B N 1
ATOM 1274 C CA . TRP B 1 44 ? -23.887 -14.676 54.836 1.00 42.32 41 TRP B CA 1
ATOM 1275 C C . TRP B 1 44 ? -23.888 -15.552 53.589 1.00 34.68 41 TRP B C 1
ATOM 1276 O O . TRP B 1 44 ? -24.708 -16.480 53.481 1.00 39.96 41 TRP B O 1
ATOM 1287 N N . VAL B 1 45 ? -22.949 -15.295 52.673 1.00 30.50 42 VAL B N 1
ATOM 1288 C CA . VAL B 1 45 ? -22.903 -15.994 51.400 1.00 31.24 42 VAL B CA 1
ATOM 1289 C C . VAL B 1 45 ? -21.474 -16.446 51.145 1.00 32.76 42 VAL B C 1
ATOM 1290 O O . VAL B 1 45 ? -20.544 -15.643 51.240 1.00 29.37 42 VAL B O 1
ATOM 1294 N N . GLU B 1 46 ? -21.301 -17.726 50.821 1.00 34.74 43 GLU B N 1
ATOM 1295 C CA . GLU B 1 46 ? -19.992 -18.270 50.475 1.00 32.71 43 GLU B CA 1
ATOM 1296 C C . GLU B 1 46 ? -20.060 -18.986 49.141 1.00 31.12 43 GLU B C 1
ATOM 1297 O O . GLU B 1 46 ? -21.001 -19.742 48.886 1.00 33.87 43 GLU B O 1
ATOM 1303 N N . VAL B 1 47 ? -19.023 -18.806 48.325 1.00 21.46 44 VAL B N 1
ATOM 1304 C CA . VAL B 1 47 ? -18.872 -19.576 47.092 1.00 24.35 44 VAL B CA 1
ATOM 1305 C C . VAL B 1 47 ? -17.420 -20.045 46.996 1.00 21.57 44 VAL B C 1
ATOM 1306 O O . VAL B 1 47 ? -16.518 -19.452 47.582 1.00 21.11 44 VAL B O 1
ATOM 1310 N N . ALA B 1 48 ? -17.190 -21.141 46.276 1.00 22.47 45 ALA B N 1
ATOM 1311 C CA . ALA B 1 48 ? -15.820 -21.647 46.223 1.00 24.20 45 ALA B CA 1
ATOM 1312 C C . ALA B 1 48 ? -15.720 -22.573 45.019 1.00 28.47 45 ALA B C 1
ATOM 1313 O O . ALA B 1 48 ? -16.701 -23.201 44.667 1.00 25.40 45 ALA B O 1
ATOM 1315 N N . PRO B 1 49 ? -14.545 -22.697 44.401 1.00 28.99 46 PRO B N 1
ATOM 1316 C CA . PRO B 1 49 ? -14.359 -23.745 43.381 1.00 29.77 46 PRO B CA 1
ATOM 1317 C C . PRO B 1 49 ? -14.779 -25.106 43.914 1.00 33.45 46 PRO B C 1
ATOM 1318 O O . PRO B 1 49 ? -14.687 -25.381 45.113 1.00 27.25 46 PRO B O 1
ATOM 1322 N N . ALA B 1 50 ? -15.285 -25.969 43.014 1.00 35.61 47 ALA B N 1
ATOM 1323 C CA . ALA B 1 50 ? -15.809 -27.249 43.470 1.00 36.08 47 ALA B CA 1
ATOM 1324 C C . ALA B 1 50 ? -14.707 -28.065 44.119 1.00 36.44 47 ALA B C 1
ATOM 1325 O O . ALA B 1 50 ? -13.611 -28.197 43.565 1.00 33.02 47 ALA B O 1
ATOM 1327 N N . GLY B 1 51 ? -15.002 -28.606 45.302 1.00 33.71 48 GLY B N 1
ATOM 1328 C CA . GLY B 1 51 ? -14.067 -29.430 46.012 1.00 36.12 48 GLY B CA 1
ATOM 1329 C C . GLY B 1 51 ? -12.905 -28.703 46.659 1.00 36.14 48 GLY B C 1
ATOM 1330 O O . GLY B 1 51 ? -12.041 -29.370 47.229 1.00 38.46 48 GLY B O 1
ATOM 1331 N N . SER B 1 52 ? -12.845 -27.364 46.604 1.00 30.04 49 SER B N 1
ATOM 1332 C CA . SER B 1 52 ? -11.695 -26.652 47.144 1.00 31.13 49 SER B CA 1
ATOM 1333 C C . SER B 1 52 ? -11.899 -26.352 48.636 1.00 31.38 49 SER B C 1
ATOM 1334 O O . SER B 1 52 ? -13.023 -26.344 49.153 1.00 31.42 49 SER B O 1
ATOM 1337 N N . GLN B 1 53 ? -10.787 -26.097 49.325 1.00 26.15 50 GLN B N 1
ATOM 1338 C CA . GLN B 1 53 ? -10.812 -25.925 50.774 1.00 28.22 50 GLN B CA 1
ATOM 1339 C C . GLN B 1 53 ? -11.228 -24.510 51.180 1.00 24.25 50 GLN B C 1
ATOM 1340 O O . GLN B 1 53 ? -12.190 -24.328 51.933 1.00 24.55 50 GLN B O 1
ATOM 1346 N N . THR B 1 54 ? -10.493 -23.502 50.714 1.00 22.67 51 THR B N 1
ATOM 1347 C CA . THR B 1 54 ? -10.771 -22.120 51.089 1.00 21.75 51 THR B CA 1
ATOM 1348 C C . THR B 1 54 ? -11.967 -21.572 50.311 1.00 23.42 51 THR B C 1
ATOM 1349 O O . THR B 1 54 ? -12.136 -21.846 49.115 1.00 22.29 51 THR B O 1
ATOM 1353 N N . ARG B 1 55 ? -12.808 -20.801 50.985 1.00 19.48 52 ARG B N 1
ATOM 1354 C CA . ARG B 1 55 ? -14.001 -20.267 50.343 1.00 20.23 52 ARG B CA 1
ATOM 1355 C C . ARG B 1 55 ? -13.905 -18.755 50.209 1.00 21.61 52 ARG B C 1
ATOM 1356 O O . ARG B 1 55 ? -13.135 -18.102 50.914 1.00 22.62 52 ARG B O 1
ATOM 1364 N N . ILE B 1 56 ? -14.718 -18.205 49.313 1.00 19.84 53 ILE B N 1
ATOM 1365 C CA . ILE B 1 56 ? -14.903 -16.753 49.191 1.00 17.58 53 ILE B CA 1
ATOM 1366 C C . ILE B 1 56 ? -16.226 -16.376 49.865 1.00 21.73 53 ILE B C 1
ATOM 1367 O O . ILE B 1 56 ? -17.272 -16.952 49.558 1.00 23.42 53 ILE B O 1
ATOM 1372 N N . VAL B 1 57 ? -16.188 -15.376 50.741 1.00 21.15 54 VAL B N 1
ATOM 1373 C CA . VAL B 1 57 ? -17.392 -14.787 51.331 1.00 24.09 54 VAL B CA 1
ATOM 1374 C C . VAL B 1 57 ? -17.769 -13.563 50.511 1.00 23.61 54 VAL B C 1
ATOM 1375 O O . VAL B 1 57 ? -16.965 -12.620 50.388 1.00 21.24 54 VAL B O 1
ATOM 1379 N N . LEU B 1 58 ? -18.991 -13.541 49.974 1.00 24.27 55 LEU B N 1
ATOM 1380 C CA . LEU B 1 58 ? -19.446 -12.412 49.162 1.00 25.89 55 LEU B CA 1
ATOM 1381 C C . LEU B 1 58 ? -20.098 -11.404 50.110 1.00 31.02 55 LEU B C 1
ATOM 1382 O O . LEU B 1 58 ? -21.248 -11.577 50.522 1.00 31.13 55 LEU B O 1
ATOM 1387 N N . CYS B 1 59 ? -19.341 -10.362 50.461 1.00 33.62 56 CYS B N 1
ATOM 1388 C CA . CYS B 1 59 ? -19.705 -9.307 51.402 1.00 31.03 56 CYS B CA 1
ATOM 1389 C C . CYS B 1 59 ? -20.268 -8.080 50.697 1.00 34.34 56 CYS B C 1
ATOM 1390 O O . CYS B 1 59 ? -20.032 -7.849 49.516 1.00 31.34 56 CYS B O 1
ATOM 1393 N N . THR B 1 60 ? -20.961 -7.244 51.474 1.00 36.18 57 THR B N 1
ATOM 1394 C CA . THR B 1 60 ? -21.592 -6.017 51.004 1.00 39.95 57 THR B CA 1
ATOM 1395 C C . THR B 1 60 ? -21.092 -4.851 51.836 1.00 34.19 57 THR B C 1
ATOM 1396 O O . THR B 1 60 ? -20.352 -5.024 52.808 1.00 36.71 57 THR B O 1
ATOM 1400 N N . LYS B 1 61 ? -21.534 -3.656 51.449 1.00 36.88 58 LYS B N 1
ATOM 1401 C CA . LYS B 1 61 ? -21.312 -2.440 52.222 1.00 41.82 58 LYS B CA 1
ATOM 1402 C C . LYS B 1 61 ? -21.899 -2.504 53.632 1.00 42.96 58 LYS B C 1
ATOM 1403 O O . LYS B 1 61 ? -21.539 -1.662 54.462 1.00 48.91 58 LYS B O 1
ATOM 1409 N N . HIS B 1 62 ? -22.772 -3.475 53.934 1.00 42.73 59 HIS B N 1
ATOM 1410 C CA . HIS B 1 62 ? -23.429 -3.561 55.241 1.00 47.03 59 HIS B CA 1
ATOM 1411 C C . HIS B 1 62 ? -22.720 -4.495 56.223 1.00 49.87 59 HIS B C 1
ATOM 1412 O O . HIS B 1 62 ? -23.158 -4.604 57.374 1.00 50.02 59 HIS B O 1
ATOM 1419 N N . PHE B 1 63 ? -21.639 -5.173 55.794 1.00 44.47 60 PHE B N 1
ATOM 1420 C CA . PHE B 1 63 ? -20.752 -5.943 56.661 1.00 44.30 60 PHE B CA 1
ATOM 1421 C C . PHE B 1 63 ? -19.825 -4.999 57.422 1.00 49.51 60 PHE B C 1
ATOM 1422 O O . PHE B 1 63 ? -19.345 -4.010 56.858 1.00 44.78 60 PHE B O 1
ATOM 1430 N N . PRO B 1 64 ? -19.533 -5.294 58.694 1.00 56.04 61 PRO B N 1
ATOM 1431 C CA . PRO B 1 64 ? -18.688 -4.374 59.478 1.00 56.03 61 PRO B CA 1
ATOM 1432 C C . PRO B 1 64 ? -17.281 -4.216 58.917 1.00 52.08 61 PRO B C 1
ATOM 1433 O O . PRO B 1 64 ? -16.658 -3.160 59.099 1.00 51.68 61 PRO B O 1
ATOM 1437 N N . VAL B 1 65 ? -16.766 -5.241 58.226 1.00 55.64 62 VAL B N 1
ATOM 1438 C CA . VAL B 1 65 ? -15.410 -5.207 57.677 1.00 53.73 62 VAL B CA 1
ATOM 1439 C C . VAL B 1 65 ? -15.319 -4.462 56.354 1.00 51.79 62 VAL B C 1
ATOM 1440 O O . VAL B 1 65 ? -14.223 -4.349 55.786 1.00 46.50 62 VAL B O 1
ATOM 1444 N N . TYR B 1 66 ? -16.426 -3.926 55.857 1.00 47.17 63 TYR B N 1
ATOM 1445 C CA . TYR B 1 66 ? -16.386 -3.132 54.644 1.00 47.05 63 TYR B CA 1
ATOM 1446 C C . TYR B 1 66 ? -15.702 -1.795 54.906 1.00 54.29 63 TYR B C 1
ATOM 1447 O O . TYR B 1 66 ? -15.843 -1.211 55.983 1.00 54.42 63 TYR B O 1
ATOM 1456 N N . GLU B 1 67 ? -14.930 -1.330 53.926 1.00 52.04 64 GLU B N 1
ATOM 1457 C CA . GLU B 1 67 ? -14.497 0.062 53.848 1.00 57.57 64 GLU B CA 1
ATOM 1458 C C . GLU B 1 67 ? -14.692 0.538 52.415 1.00 55.22 64 GLU B C 1
ATOM 1459 O O . GLU B 1 67 ? -14.747 -0.264 51.481 1.00 48.02 64 GLU B O 1
ATOM 1463 N N . GLU B 1 68 ? -14.797 1.854 52.246 1.00 53.20 65 GLU B N 1
ATOM 1464 C CA . GLU B 1 68 ? -14.942 2.408 50.912 1.00 57.63 65 GLU B CA 1
ATOM 1465 C C . GLU B 1 68 ? -13.742 2.026 50.054 1.00 57.23 65 GLU B C 1
ATOM 1466 O O . GLU B 1 68 ? -12.595 2.100 50.500 1.00 60.13 65 GLU B O 1
ATOM 1472 N N . GLY B 1 69 ? -14.010 1.618 48.820 1.00 46.78 66 GLY B N 1
ATOM 1473 C CA . GLY B 1 69 ? -12.969 1.147 47.934 1.00 46.16 66 GLY B CA 1
ATOM 1474 C C . GLY B 1 69 ? -12.766 -0.355 47.956 1.00 44.63 66 GLY B C 1
ATOM 1475 O O . GLY B 1 69 ? -11.974 -0.868 47.153 1.00 44.39 66 GLY B O 1
ATOM 1476 N N . LYS B 1 70 ? -13.470 -1.078 48.835 1.00 42.16 67 LYS B N 1
ATOM 1477 C CA . LYS B 1 70 ? -13.345 -2.541 48.830 1.00 39.96 67 LYS B CA 1
ATOM 1478 C C . LYS B 1 70 ? -14.193 -3.228 47.751 1.00 43.66 67 LYS B C 1
ATOM 1479 O O . LYS B 1 70 ? -13.864 -4.352 47.357 1.00 39.94 67 LYS B O 1
ATOM 1485 N N . ILE B 1 71 ? -15.265 -2.608 47.265 1.00 39.91 68 ILE B N 1
ATOM 1486 C CA . ILE B 1 71 ? -15.979 -3.161 46.115 1.00 44.14 68 ILE B CA 1
ATOM 1487 C C . ILE B 1 71 ? -15.269 -2.731 44.834 1.00 38.31 68 ILE B C 1
ATOM 1488 O O . ILE B 1 71 ? -15.025 -1.536 44.610 1.00 42.90 68 ILE B O 1
ATOM 1493 N N . GLY B 1 72 ? -14.915 -3.702 43.996 1.00 35.70 69 GLY B N 1
ATOM 1494 C CA . GLY B 1 72 ? -14.394 -3.377 42.685 1.00 36.97 69 GLY B CA 1
ATOM 1495 C C . GLY B 1 72 ? -12.918 -3.081 42.654 1.00 36.28 69 GLY B C 1
ATOM 1496 O O . GLY B 1 72 ? -12.507 -2.148 41.970 1.00 38.99 69 GLY B O 1
ATOM 1497 N N . ARG B 1 73 ? -12.098 -3.859 43.376 1.00 33.33 70 ARG B N 1
ATOM 1498 C CA . ARG B 1 73 ? -10.653 -3.629 43.428 1.00 35.97 70 ARG B CA 1
ATOM 1499 C C . ARG B 1 73 ? -9.912 -4.900 43.019 1.00 30.96 70 ARG B C 1
ATOM 1500 O O . ARG B 1 73 ? -10.513 -5.950 42.869 1.00 29.97 70 ARG B O 1
ATOM 1508 N N . PHE B 1 74 ? -8.582 -4.830 42.936 1.00 38.69 71 PHE B N 1
ATOM 1509 C CA . PHE B 1 74 ? -7.803 -6.058 42.787 1.00 30.48 71 PHE B CA 1
ATOM 1510 C C . PHE B 1 74 ? -7.855 -6.818 44.106 1.00 29.91 71 PHE B C 1
ATOM 1511 O O . PHE B 1 74 ? -7.557 -6.259 45.174 1.00 33.06 71 PHE B O 1
ATOM 1519 N N . THR B 1 75 ? -8.272 -8.077 44.036 1.00 24.12 72 THR B N 1
ATOM 1520 C CA . THR B 1 75 ? -8.520 -8.868 45.238 1.00 27.29 72 THR B CA 1
ATOM 1521 C C . THR B 1 75 ? -7.268 -9.498 45.832 1.00 28.19 72 THR B C 1
ATOM 1522 O O . THR B 1 75 ? -7.361 -10.094 46.918 1.00 21.18 72 THR B O 1
ATOM 1526 N N . ASP B 1 76 ? -6.134 -9.459 45.130 1.00 24.73 73 ASP B N 1
ATOM 1527 C CA . ASP B 1 76 ? -4.911 -10.125 45.561 1.00 23.18 73 ASP B CA 1
ATOM 1528 C C . ASP B 1 76 ? -5.078 -11.641 45.648 1.00 21.97 73 ASP B C 1
ATOM 1529 O O . ASP B 1 76 ? -4.267 -12.315 46.318 1.00 22.81 73 ASP B O 1
ATOM 1534 N N . ILE B 1 77 ? -6.100 -12.188 44.973 1.00 20.38 74 ILE B N 1
ATOM 1535 C CA . ILE B 1 77 ? -6.369 -13.641 44.940 1.00 19.72 74 ILE B CA 1
ATOM 1536 C C . ILE B 1 77 ? -5.921 -14.193 43.599 1.00 19.79 74 ILE B C 1
ATOM 1537 O O . ILE B 1 77 ? -6.256 -13.626 42.548 1.00 21.71 74 ILE B O 1
ATOM 1542 N N . GLN B 1 78 ? -5.242 -15.340 43.616 1.00 20.27 75 GLN B N 1
ATOM 1543 C CA . GLN B 1 78 ? -4.884 -16.041 42.391 1.00 22.17 75 GLN B CA 1
ATOM 1544 C C . GLN B 1 78 ? -5.685 -17.350 42.312 1.00 21.60 75 GLN B C 1
ATOM 1545 O O . GLN B 1 78 ? -5.606 -18.168 43.235 1.00 22.90 75 GLN B O 1
ATOM 1551 N N . LEU B 1 79 ? -6.523 -17.497 41.268 1.00 19.08 76 LEU B N 1
ATOM 1552 C CA . LEU B 1 79 ? -7.281 -18.726 41.060 1.00 18.58 76 LEU B CA 1
ATOM 1553 C C . LEU B 1 79 ? -6.483 -19.655 40.159 1.00 24.42 76 LEU B C 1
ATOM 1554 O O . LEU B 1 79 ? -5.768 -19.201 39.261 1.00 25.00 76 LEU B O 1
ATOM 1559 N N . VAL B 1 80 ? -6.623 -20.969 40.389 1.00 22.66 77 VAL B N 1
ATOM 1560 C CA . VAL B 1 80 ? -5.875 -21.983 39.660 1.00 21.63 77 VAL B CA 1
ATOM 1561 C C . VAL B 1 80 ? -6.790 -22.715 38.684 1.00 25.27 77 VAL B C 1
ATOM 1562 O O . VAL B 1 80 ? -7.930 -23.085 39.010 1.00 24.68 77 VAL B O 1
ATOM 1566 N N . THR B 1 81 ? -6.282 -22.906 37.469 1.00 22.90 78 THR B N 1
ATOM 1567 C CA . THR B 1 81 ? -6.900 -23.776 36.487 1.00 21.84 78 THR B CA 1
ATOM 1568 C C . THR B 1 81 ? -5.830 -24.658 35.853 1.00 28.08 78 THR B C 1
ATOM 1569 O O . THR B 1 81 ? -4.703 -24.210 35.618 1.00 29.43 78 THR B O 1
ATOM 1573 N N . GLU B 1 82 ? -6.170 -25.930 35.633 1.00 23.26 79 GLU B N 1
ATOM 1574 C CA . GLU B 1 82 ? -5.264 -26.830 34.903 1.00 29.96 79 GLU B CA 1
ATOM 1575 C C . GLU B 1 82 ? -5.162 -26.548 33.400 1.00 35.66 79 GLU B C 1
ATOM 1576 O O . GLU B 1 82 ? -4.240 -27.078 32.764 1.00 33.33 79 GLU B O 1
ATOM 1582 N N . ASP B 1 83 ? -6.065 -25.742 32.808 1.00 28.91 80 ASP B N 1
ATOM 1583 C CA . ASP B 1 83 ? -6.035 -25.501 31.358 1.00 34.04 80 ASP B CA 1
ATOM 1584 C C . ASP B 1 83 ? -6.488 -24.057 31.127 1.00 30.11 80 ASP B C 1
ATOM 1585 O O . ASP B 1 83 ? -7.672 -23.797 30.902 1.00 32.03 80 ASP B O 1
ATOM 1590 N N . ILE B 1 84 ? -5.528 -23.131 31.145 1.00 25.54 81 ILE B N 1
ATOM 1591 C CA . ILE B 1 84 ? -5.892 -21.730 31.080 1.00 20.85 81 ILE B CA 1
ATOM 1592 C C . ILE B 1 84 ? -6.371 -21.356 29.681 1.00 28.98 81 ILE B C 1
ATOM 1593 O O . ILE B 1 84 ? -7.226 -20.477 29.530 1.00 21.67 81 ILE B O 1
ATOM 1598 N N . LYS B 1 85 ? -5.874 -22.028 28.644 1.00 31.47 82 LYS B N 1
ATOM 1599 C CA . LYS B 1 85 ? -6.390 -21.770 27.304 1.00 27.50 82 LYS B CA 1
ATOM 1600 C C . LYS B 1 85 ? -7.896 -22.016 27.242 1.00 27.06 82 LYS B C 1
ATOM 1601 O O . LYS B 1 85 ? -8.676 -21.161 26.780 1.00 23.11 82 LYS B O 1
ATOM 1607 N N . ALA B 1 86 ? -8.320 -23.193 27.697 1.00 24.75 83 ALA B N 1
ATOM 1608 C CA . ALA B 1 86 ? -9.725 -23.563 27.591 1.00 26.37 83 ALA B CA 1
ATOM 1609 C C . ALA B 1 86 ? -10.588 -22.711 28.515 1.00 25.33 83 ALA B C 1
ATOM 1610 O O . ALA B 1 86 ? -11.665 -22.271 28.113 1.00 24.01 83 ALA B O 1
ATOM 1612 N N . THR B 1 87 ? -10.131 -22.477 29.758 1.00 22.10 84 THR B N 1
ATOM 1613 C CA . THR B 1 87 ? -10.841 -21.608 30.700 1.00 22.33 84 THR B CA 1
ATOM 1614 C C . THR B 1 87 ? -10.963 -20.182 30.170 1.00 22.56 84 THR B C 1
ATOM 1615 O O . THR B 1 87 ? -12.037 -19.572 30.227 1.00 19.77 84 THR B O 1
ATOM 1619 N N . HIS B 1 88 ? -9.862 -19.603 29.707 1.00 20.23 85 HIS B N 1
ATOM 1620 C CA . HIS B 1 88 ? -9.938 -18.268 29.124 1.00 20.37 85 HIS B CA 1
ATOM 1621 C C . HIS B 1 88 ? -10.931 -18.231 27.963 1.00 23.35 85 HIS B C 1
ATOM 1622 O O . HIS B 1 88 ? -11.788 -17.343 27.928 1.00 21.33 85 HIS B O 1
ATOM 1629 N N . GLU B 1 89 ? -10.880 -19.208 27.025 1.00 24.34 86 GLU B N 1
ATOM 1630 C CA . GLU B 1 89 ? -11.849 -19.184 25.911 1.00 24.42 86 GLU B CA 1
ATOM 1631 C C . GLU B 1 89 ? -13.274 -19.206 26.429 1.00 22.73 86 GLU B C 1
ATOM 1632 O O . GLU B 1 89 ? -14.122 -18.401 26.017 1.00 24.12 86 GLU B O 1
ATOM 1638 N N . GLU B 1 90 ? -13.557 -20.145 27.324 1.00 24.23 87 GLU B N 1
ATOM 1639 C CA . GLU B 1 90 ? -14.933 -20.326 27.755 1.00 23.17 87 GLU B CA 1
ATOM 1640 C C . GLU B 1 90 ? -15.410 -19.092 28.511 1.00 19.48 87 GLU B C 1
ATOM 1641 O O . GLU B 1 90 ? -16.562 -18.647 28.338 1.00 20.77 87 GLU B O 1
ATOM 1647 N N . LEU B 1 91 ? -14.555 -18.565 29.384 1.00 17.59 88 LEU B N 1
ATOM 1648 C CA . LEU B 1 91 ? -14.942 -17.386 30.147 1.00 21.12 88 LEU B CA 1
ATOM 1649 C C . LEU B 1 91 ? -15.175 -16.194 29.222 1.00 23.32 88 LEU B C 1
ATOM 1650 O O . LEU B 1 91 ? -16.121 -15.439 29.440 1.00 18.33 88 LEU B O 1
ATOM 1655 N N . VAL B 1 92 ? -14.322 -16.019 28.184 1.00 19.87 89 VAL B N 1
ATOM 1656 C CA . VAL B 1 92 ? -14.564 -14.977 27.179 1.00 20.17 89 VAL B CA 1
ATOM 1657 C C . VAL B 1 92 ? -15.921 -15.191 26.509 1.00 20.74 89 VAL B C 1
ATOM 1658 O O . VAL B 1 92 ? -16.706 -14.248 26.332 1.00 21.88 89 VAL B O 1
ATOM 1662 N N . ARG B 1 93 ? -16.248 -16.446 26.174 1.00 21.66 90 ARG B N 1
ATOM 1663 C CA . ARG B 1 93 ? -17.531 -16.689 25.522 1.00 27.45 90 ARG B CA 1
ATOM 1664 C C . ARG B 1 93 ? -18.695 -16.313 26.438 1.00 24.73 90 ARG B C 1
ATOM 1665 O O . ARG B 1 93 ? -19.723 -15.798 25.962 1.00 26.81 90 ARG B O 1
ATOM 1673 N N . ARG B 1 94 ? 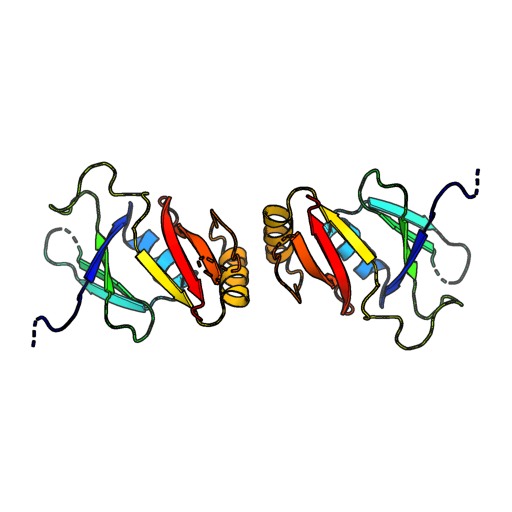-18.523 -16.507 27.743 1.00 24.38 91 ARG B N 1
ATOM 1674 C CA . ARG B 1 94 ? -19.535 -16.198 28.744 1.00 23.97 91 ARG B CA 1
ATOM 1675 C C . ARG B 1 94 ? -19.529 -14.726 29.107 1.00 26.02 91 ARG B C 1
ATOM 1676 O O . ARG B 1 94 ? -20.280 -14.302 29.989 1.00 28.25 91 ARG B O 1
ATOM 1684 N N . GLY B 1 95 ? -18.716 -13.925 28.419 1.00 24.76 92 GLY B N 1
ATOM 1685 C CA . GLY B 1 95 ? -18.743 -12.488 28.587 1.00 25.75 92 GLY B CA 1
ATOM 1686 C C . GLY B 1 95 ? -17.877 -11.927 29.704 1.00 28.53 92 GLY B C 1
ATOM 1687 O O . GLY B 1 95 ? -18.064 -10.759 30.074 1.00 30.56 92 GLY B O 1
ATOM 1688 N N . VAL B 1 96 ? -16.937 -12.709 30.268 1.00 19.84 93 VAL B N 1
ATOM 1689 C CA . VAL B 1 96 ? -16.066 -12.183 31.310 1.00 23.13 93 VAL B CA 1
ATOM 1690 C C . VAL B 1 96 ? -15.008 -11.274 30.712 1.00 28.45 93 VAL B C 1
ATOM 1691 O O . VAL B 1 96 ? -14.391 -11.614 29.699 1.00 23.24 93 VAL B O 1
ATOM 1695 N N . ASN B 1 97 ? -14.763 -10.127 31.356 1.00 27.74 94 ASN B N 1
ATOM 1696 C CA . ASN B 1 97 ? -13.753 -9.192 30.869 1.00 28.22 94 ASN B CA 1
ATOM 1697 C C . ASN B 1 97 ? -12.363 -9.567 31.363 1.00 21.45 94 ASN B C 1
ATOM 1698 O O . ASN B 1 97 ? -12.131 -9.612 32.567 1.00 21.53 94 ASN B O 1
ATOM 1703 N N . PHE B 1 98 ? -11.432 -9.819 30.444 1.00 25.02 95 PHE B N 1
ATOM 1704 C CA . PHE B 1 98 ? -10.054 -10.063 30.835 1.00 22.94 95 PHE B CA 1
ATOM 1705 C C . PHE B 1 98 ? -9.232 -8.797 30.676 1.00 25.36 95 PHE B C 1
ATOM 1706 O O . PHE B 1 98 ? -9.132 -8.246 29.563 1.00 28.62 95 PHE B O 1
ATOM 1714 N N . THR B 1 99 ? -8.634 -8.357 31.788 1.00 32.66 96 THR B N 1
ATOM 1715 C CA . THR B 1 99 ? -7.744 -7.211 31.770 1.00 36.25 96 THR B CA 1
ATOM 1716 C C . THR B 1 99 ? -6.375 -7.577 31.238 1.00 34.52 96 THR B C 1
ATOM 1717 O O . THR B 1 99 ? -5.684 -6.699 30.718 1.00 32.41 96 THR B O 1
ATOM 1721 N N . ARG B 1 100 ? -6.001 -8.855 31.319 1.00 25.38 97 ARG B N 1
ATOM 1722 C CA . ARG B 1 100 ? -4.712 -9.336 30.859 1.00 26.81 97 ARG B CA 1
ATOM 1723 C C . ARG B 1 100 ? -4.909 -10.757 30.351 1.00 26.45 97 ARG B C 1
ATOM 1724 O O . ARG B 1 100 ? -5.469 -11.596 31.071 1.00 23.88 97 ARG B O 1
ATOM 1732 N N . ALA B 1 101 ? -4.504 -11.021 29.106 1.00 31.02 98 ALA B N 1
ATOM 1733 C CA . ALA B 1 101 ? -4.719 -12.341 28.506 1.00 27.49 98 ALA B CA 1
ATOM 1734 C C . ALA B 1 101 ? -3.670 -13.303 29.058 1.00 30.80 98 ALA B C 1
ATOM 1735 O O . ALA B 1 101 ? -2.665 -12.852 29.606 1.00 32.44 98 ALA B O 1
ATOM 1737 N N . PRO B 1 102 ? -3.875 -14.633 28.942 1.00 33.04 99 PRO B N 1
ATOM 1738 C CA . PRO B 1 102 ? -2.867 -15.571 29.459 1.00 28.07 99 PRO B CA 1
ATOM 1739 C C . PRO B 1 102 ? -1.494 -15.335 28.827 1.00 31.90 99 PRO B C 1
ATOM 1740 O O . PRO B 1 102 ? -1.389 -14.986 27.651 1.00 39.63 99 PRO B O 1
ATOM 1744 N N . GLU B 1 103 ? -0.442 -15.472 29.636 1.00 36.36 100 GLU B N 1
ATOM 1745 C CA . GLU B 1 103 ? 0.916 -15.362 29.115 1.00 44.59 100 GLU B CA 1
ATOM 1746 C C . GLU B 1 103 ? 1.899 -16.107 30.016 1.00 45.34 100 GLU B C 1
ATOM 1747 O O . GLU B 1 103 ? 1.723 -16.158 31.233 1.00 45.78 100 GLU B O 1
ATOM 1753 N N . GLN B 1 104 ? 2.964 -16.647 29.406 1.00 48.78 101 GLN B N 1
ATOM 1754 C CA . GLN B 1 104 ? 3.941 -17.444 30.152 1.00 54.36 101 GLN B CA 1
ATOM 1755 C C . GLN B 1 104 ? 4.669 -16.571 31.179 1.00 63.09 101 GLN B C 1
ATOM 1756 O O . GLN B 1 104 ? 5.371 -15.623 30.814 1.00 69.16 101 GLN B O 1
ATOM 1763 N N . ALA B 1 110 ? 1.768 -19.853 33.623 1.00 50.27 107 ALA B N 1
ATOM 1764 C CA . ALA B 1 110 ? 1.079 -18.875 32.793 1.00 45.37 107 ALA B CA 1
ATOM 1765 C C . ALA B 1 110 ? -0.121 -18.276 33.537 1.00 39.39 107 ALA B C 1
ATOM 1766 O O . ALA B 1 110 ? -0.924 -18.997 34.154 1.00 35.06 107 ALA B O 1
ATOM 1768 N N . ASN B 1 111 ? -0.255 -16.956 33.495 1.00 31.49 108 ASN B N 1
ATOM 1769 C CA . ASN B 1 111 ? -1.333 -16.348 34.254 1.00 29.83 108 ASN B CA 1
ATOM 1770 C C . ASN B 1 111 ? -2.037 -15.282 33.419 1.00 27.40 108 ASN B C 1
ATOM 1771 O O . ASN B 1 111 ? -1.521 -14.817 32.392 1.00 29.41 108 ASN B O 1
ATOM 1776 N N . ALA B 1 112 ? -3.241 -14.923 33.871 1.00 24.84 109 ALA B N 1
ATOM 1777 C CA . ALA B 1 112 ? -4.120 -13.949 33.245 1.00 26.79 109 ALA B CA 1
ATOM 1778 C C . ALA B 1 112 ? -4.807 -13.169 34.358 1.00 28.72 109 ALA B C 1
ATOM 1779 O O . ALA B 1 112 ? -4.697 -13.521 35.531 1.00 26.25 109 ALA B O 1
ATOM 1781 N N . SER B 1 113 ? -5.528 -12.112 33.990 1.00 23.23 110 SER B N 1
ATOM 1782 C CA . SER B 1 113 ? -6.295 -11.299 34.929 1.00 23.57 110 SER B CA 1
ATOM 1783 C C . SER B 1 113 ? -7.684 -11.079 34.353 1.00 20.98 110 SER B C 1
ATOM 1784 O O . SER B 1 113 ? -7.802 -10.782 33.145 1.00 22.64 110 SER B O 1
ATOM 1787 N N . PHE B 1 114 ? -8.727 -11.221 35.207 1.00 17.34 111 PHE B N 1
ATOM 1788 C CA . PHE B 1 114 ? -10.092 -10.880 34.791 1.00 18.09 111 PHE B CA 1
ATOM 1789 C C . PHE B 1 114 ? -10.841 -10.234 35.954 1.00 20.07 111 PHE B C 1
ATOM 1790 O O . PHE B 1 114 ? -10.399 -10.246 37.118 1.00 19.88 111 PHE B O 1
ATOM 1798 N N . GLN B 1 115 ? -12.008 -9.704 35.624 1.00 20.19 112 GLN B N 1
ATOM 1799 C CA . GLN B 1 115 ? -12.844 -8.984 36.573 1.00 24.54 112 GLN B CA 1
ATOM 1800 C C . GLN B 1 115 ? -14.227 -9.604 36.666 1.00 20.06 112 GLN B C 1
ATOM 1801 O O . GLN B 1 115 ? -14.750 -10.150 35.685 1.00 22.19 112 GLN B O 1
ATOM 1807 N N . ASP B 1 116 ? -14.813 -9.514 37.844 1.00 20.41 113 ASP B N 1
ATOM 1808 C CA . ASP B 1 116 ? -16.218 -9.843 38.014 1.00 22.35 113 ASP B CA 1
ATOM 1809 C C . ASP B 1 116 ? -17.019 -8.615 37.573 1.00 23.02 113 ASP B C 1
ATOM 1810 O O . ASP B 1 116 ? -16.447 -7.608 37.111 1.00 25.15 113 ASP B O 1
ATOM 1815 N N . PRO B 1 117 ? -18.350 -8.651 37.667 1.00 26.87 114 PRO B N 1
ATOM 1816 C CA . PRO B 1 117 ? -19.143 -7.514 37.142 1.00 31.08 114 PRO B CA 1
ATOM 1817 C C . PRO B 1 117 ? -18.998 -6.221 37.923 1.00 35.11 114 PRO B C 1
ATOM 1818 O O . PRO B 1 117 ? -19.274 -5.147 37.362 1.00 32.50 114 PRO B O 1
ATOM 1822 N N . ASP B 1 118 ? -18.620 -6.279 39.201 1.00 28.67 115 ASP B N 1
ATOM 1823 C CA . ASP B 1 118 ? -18.349 -5.066 39.971 1.00 33.22 115 ASP B CA 1
ATOM 1824 C C . ASP B 1 118 ? -16.926 -4.537 39.805 1.00 30.51 115 ASP B C 1
ATOM 1825 O O . ASP B 1 118 ? -16.609 -3.485 40.386 1.00 34.60 115 ASP B O 1
ATOM 1830 N N . GLY B 1 119 ? -16.074 -5.219 39.044 1.00 26.33 116 GLY B N 1
ATOM 1831 C CA . GLY B 1 119 ? -14.700 -4.803 38.836 1.00 25.08 116 GLY B CA 1
ATOM 1832 C C . GLY B 1 119 ? -13.697 -5.438 39.777 1.00 28.18 116 GLY B C 1
ATOM 1833 O O . GLY B 1 119 ? -12.518 -5.072 39.741 1.00 29.00 116 GLY B O 1
ATOM 1834 N N . ASN B 1 120 ? -14.122 -6.365 40.623 1.00 25.22 117 ASN B N 1
ATOM 1835 C CA . ASN B 1 120 ? -13.159 -7.125 41.417 1.00 21.96 117 ASN B CA 1
ATOM 1836 C C . ASN B 1 120 ? -12.260 -7.950 40.507 1.00 20.24 117 ASN B C 1
ATOM 1837 O O . ASN B 1 120 ? -12.738 -8.723 39.670 1.00 22.79 117 ASN B O 1
ATOM 1842 N N . GLU B 1 121 ? -10.956 -7.828 40.687 1.00 19.07 118 GLU B N 1
ATOM 1843 C CA . GLU B 1 121 ? -10.024 -8.440 39.739 1.00 20.15 118 GLU B CA 1
ATOM 1844 C C . GLU B 1 121 ? -9.282 -9.596 40.398 1.00 20.01 118 GLU B C 1
ATOM 1845 O O . GLU B 1 121 ? -8.802 -9.469 41.542 1.00 20.17 118 GLU B O 1
ATOM 1851 N N . PHE B 1 122 ? -9.175 -10.690 39.649 1.00 18.10 119 PHE B N 1
ATOM 1852 C CA . PHE B 1 122 ? -8.513 -11.931 40.031 1.00 18.92 119 PHE B CA 1
ATOM 1853 C C . PHE B 1 122 ? -7.401 -12.246 39.047 1.00 23.95 119 PHE B C 1
ATOM 1854 O O . PHE B 1 122 ? -7.539 -11.983 37.838 1.00 18.10 119 PHE B O 1
ATOM 1862 N N . LEU B 1 123 ? -6.332 -12.829 39.566 1.00 20.18 120 LEU B N 1
ATOM 1863 C CA . LEU B 1 123 ? -5.362 -13.520 38.735 1.00 18.32 120 LEU B CA 1
ATOM 1864 C C . LEU B 1 123 ? -5.863 -14.944 38.512 1.00 21.11 120 LEU B C 1
ATOM 1865 O O . LEU B 1 123 ? -6.567 -15.529 39.357 1.00 20.54 120 LEU B O 1
ATOM 1870 N N . LEU B 1 124 ? -5.556 -15.455 37.328 1.00 19.91 121 LEU B N 1
ATOM 1871 C CA . LEU B 1 124 ? -5.879 -16.809 36.907 1.00 16.96 121 LEU B CA 1
ATOM 1872 C C . LEU B 1 124 ? -4.565 -17.465 36.515 1.00 25.80 121 LEU B C 1
ATOM 1873 O O . LEU B 1 124 ? -3.804 -16.870 35.747 1.00 25.72 121 LEU B O 1
ATOM 1878 N N . LEU B 1 125 ? -4.278 -18.665 37.056 1.00 22.39 122 LEU B N 1
ATOM 1879 C CA . LEU B 1 125 ? -2.945 -19.268 36.951 1.00 23.99 122 LEU B CA 1
ATOM 1880 C C . LEU B 1 125 ? -3.066 -20.719 36.518 1.00 26.70 122 LEU B C 1
ATOM 1881 O O . LEU B 1 125 ? -3.839 -21.484 37.110 1.00 25.99 122 LEU B O 1
ATOM 1886 N N . GLN B 1 126 ? -2.301 -21.095 35.476 1.00 25.41 123 GLN B N 1
ATOM 1887 C CA . GLN B 1 126 ? -2.085 -22.507 35.179 1.00 28.07 123 GLN B CA 1
ATOM 1888 C C . GLN B 1 126 ? -0.684 -22.832 35.650 1.00 34.32 123 GLN B C 1
ATOM 1889 O O . GLN B 1 126 ? 0.287 -22.305 35.077 1.00 33.37 123 GLN B O 1
ATOM 1895 N N . PRO B 1 127 ? -0.524 -23.651 36.683 1.00 32.67 124 PRO B N 1
ATOM 1896 C CA . PRO B 1 127 ? 0.806 -23.867 37.247 1.00 40.28 124 PRO B CA 1
ATOM 1897 C C . PRO B 1 127 ? 1.648 -24.772 36.354 1.00 44.31 124 PRO B C 1
ATOM 1898 O O . PRO B 1 127 ? 1.138 -25.566 35.560 1.00 44.38 124 PRO B O 1
ATOM 1902 N N . SER B 1 128 ? 2.963 -24.626 36.493 1.00 49.04 125 SER B N 1
ATOM 1903 C CA . SER B 1 128 ? 3.937 -25.402 35.721 1.00 58.11 125 SER B CA 1
ATOM 1904 C C . SER B 1 128 ? 3.644 -26.899 35.626 1.00 62.56 125 SER B C 1
ATOM 1905 O O . SER B 1 128 ? 3.880 -27.647 36.568 1.00 64.96 125 SER B O 1
#

InterPro domains:
  IPR004360 Glyoxalase/fosfomycin resistance/dioxygenase domain [PF00903] (5-119)
  IPR029068 Glyoxalase/Bleomycin resistance protein/Dihydroxybiphenyl dioxygenase [G3DSA:3.10.180.10] (1-126)
  IPR029068 Glyoxalase/Bleomycin resistance protein/Dihydroxybiphenyl dioxygenase [SSF54593] (1-125)
  IPR037523 Vicinal oxygen chelate (VOC), core domain [PS51819] (4-124)

CATH classification: 3.10.180.10

Solvent-accessible surface area: 13920 Å² total

Radius of gyration: 24.01 Å; Cα contacts (8 Å, |Δi|>4): 479; chains: 2; bounding box: 41×36×81 Å

Foldseek 3Di:
DPPDAAEAEAEEADVVLVCCCCCVLVPWAWPAWPDPDVTWTWTGRPPDRHIYTYHYCPDPPDDPPRWQEARPAEAEDQCLVVSVVSSVVVPWAWPAHQDPCNWTKTADPRNHMYIYDNDD/DPPDAAEAEAEEADVVVVCCCCCVLVVWDWPDWDDDPPTWTWTGRPPDRHIYTYHYPPDPPDDPPRFQEARPAEAEDQCLPVSVVSSVVVPWAWPAHADPHWTWTADPRNHIYIYDNDD